Protein AF-A0A0X3Q1W7-F1 (afdb_monomer_lite)

Sequence (259 aa):
MLTTLLLFCCIRVTYTQTPKRWGSSVITETSGPSPLMRYLTPDDPYVKLDKQFVQIENETCFLSGQEIGKPCKITNTLNGFLTEIKLFSVNNYKRMIVSGLIWHTTFFAPNCKFSKALPGDIIPEASLPLFRFMRGYTEVNITFATSFVQEDVMIELWDTDNIICEWEGADLYNGDKDFCQLELRNGKTELWFNGIFHKRDRNNNTYQWASGSGNYLSVSVDWTRTGLAPEDVVCFPHLDFECRKSKTDNFWINAYVMV

Secondary structure (DSSP, 8-state):
----------------------S-EEE--SSSPPP-EEEEESS--EEEETTEEEEEETTEEEETTEEEEEEEEEEEETTEEEEEEEES--TT--EEEEESSSEEEEEE-GGG-PPPPPTT-B-GGGG-SSEEE-TT-SEEEEEEEEE--SS--EEEEEETTEEEEEEETTEEEEE-TTTS-EEEEGGGTEEEEEEEEE--S-SEEEEEEEESTT-EEEEEEESS-----TTHHHH-TT--------SS-----------

InterPro domains:
  IPR043785 Domain of unknown function DUF5727 [PF18997] (54-236)

Radius of gyration: 20.41 Å; chains: 1; bounding box: 50×72×45 Å

pLDDT: mean 84.35, std 21.06, range [25.27, 98.44]

Structure (mmCIF, N/CA/C/O backbone):
data_AF-A0A0X3Q1W7-F1
#
_entry.id   AF-A0A0X3Q1W7-F1
#
loop_
_atom_site.group_PDB
_atom_site.id
_atom_site.type_symbol
_atom_site.label_atom_id
_atom_site.label_alt_id
_atom_site.label_comp_id
_atom_site.label_asym_id
_atom_site.label_entity_id
_atom_site.label_seq_id
_atom_site.pdbx_PDB_ins_code
_atom_site.Cartn_x
_atom_site.Cartn_y
_atom_site.Cartn_z
_atom_site.occupancy
_atom_site.B_iso_or_equiv
_atom_site.auth_seq_id
_atom_site.auth_comp_id
_atom_site.auth_asym_id
_atom_site.auth_atom_id
_atom_site.pdbx_PDB_model_num
ATOM 1 N N . MET A 1 1 ? 27.305 -55.693 21.922 1.00 35.19 1 MET A N 1
ATOM 2 C CA . MET A 1 1 ? 27.709 -54.885 20.753 1.00 35.19 1 MET A CA 1
ATOM 3 C C . MET A 1 1 ? 26.584 -53.898 20.490 1.00 35.19 1 MET A C 1
ATOM 5 O O . MET A 1 1 ? 25.500 -54.326 20.124 1.00 35.19 1 MET A O 1
ATOM 9 N N . LEU A 1 2 ? 26.795 -52.627 20.838 1.00 33.12 2 LEU A N 1
ATOM 10 C CA . LEU A 1 2 ? 25.790 -51.564 20.776 1.00 33.12 2 LEU A CA 1
ATOM 11 C C . LEU A 1 2 ? 26.102 -50.715 19.538 1.00 33.12 2 LEU A C 1
ATOM 13 O O . LEU A 1 2 ? 27.115 -50.021 19.512 1.00 33.12 2 LEU A O 1
ATOM 17 N N . THR A 1 3 ? 25.295 -50.838 18.488 1.00 35.50 3 THR A N 1
ATOM 18 C CA . THR A 1 3 ? 25.503 -50.100 17.237 1.00 35.50 3 THR A CA 1
ATOM 19 C C . THR A 1 3 ? 24.755 -48.774 17.324 1.00 35.50 3 THR A C 1
ATOM 21 O O . THR A 1 3 ? 23.542 -48.715 17.137 1.00 35.50 3 THR A O 1
ATOM 24 N N . THR A 1 4 ? 25.470 -47.704 17.657 1.00 41.22 4 THR A N 1
ATOM 25 C CA . THR A 1 4 ? 24.941 -46.337 17.689 1.00 41.22 4 THR A CA 1
ATOM 26 C C . THR A 1 4 ? 24.789 -45.827 16.254 1.00 41.22 4 THR A C 1
ATOM 28 O O . THR A 1 4 ? 25.783 -45.567 15.578 1.00 41.22 4 THR A O 1
ATOM 31 N N . LEU A 1 5 ? 23.554 -45.697 15.763 1.00 41.66 5 LEU A N 1
ATOM 32 C CA . LEU A 1 5 ? 23.274 -45.075 14.466 1.00 41.66 5 LEU A CA 1
ATOM 33 C C . LEU A 1 5 ? 23.245 -43.546 14.642 1.00 41.66 5 LEU A C 1
ATOM 35 O O . LEU A 1 5 ? 22.236 -42.969 15.044 1.00 41.66 5 LEU A O 1
ATOM 39 N N . LEU A 1 6 ? 24.370 -42.885 14.371 1.00 41.97 6 LEU A N 1
ATOM 40 C CA . LEU A 1 6 ? 24.458 -41.425 14.264 1.00 41.97 6 LEU A CA 1
ATOM 41 C C . LEU A 1 6 ? 23.877 -40.992 12.911 1.00 41.97 6 LEU A C 1
ATOM 43 O O . LEU A 1 6 ? 24.544 -41.058 11.879 1.00 41.97 6 LEU A O 1
ATOM 47 N N . LEU A 1 7 ? 22.611 -40.569 12.910 1.00 42.22 7 LEU A N 1
ATOM 48 C CA . LEU A 1 7 ? 21.953 -39.998 11.738 1.00 42.22 7 LEU A CA 1
ATOM 49 C C . LEU A 1 7 ? 22.389 -38.528 11.585 1.00 42.22 7 LEU A C 1
ATOM 51 O O . LEU A 1 7 ? 21.795 -37.624 12.170 1.00 42.22 7 LEU A O 1
ATOM 55 N N . PHE A 1 8 ? 23.454 -38.284 10.819 1.00 41.72 8 PHE A N 1
ATOM 56 C CA . PHE A 1 8 ? 23.843 -36.934 10.408 1.00 41.72 8 PHE A CA 1
ATOM 57 C C . PHE A 1 8 ? 22.776 -36.359 9.467 1.00 41.72 8 PHE A C 1
ATOM 59 O O . PHE A 1 8 ? 22.624 -36.791 8.324 1.00 41.72 8 PHE A O 1
ATOM 66 N N . CYS A 1 9 ? 22.025 -35.373 9.954 1.00 34.59 9 CYS A N 1
ATOM 67 C CA . CYS A 1 9 ? 21.070 -34.612 9.159 1.00 34.59 9 CYS A CA 1
ATOM 68 C C . CYS A 1 9 ? 21.839 -33.619 8.270 1.00 34.59 9 CYS A C 1
ATOM 70 O O . CYS A 1 9 ? 21.993 -32.447 8.603 1.00 34.59 9 CYS A O 1
ATOM 72 N N . CYS A 1 10 ? 22.368 -34.092 7.141 1.00 40.28 10 CYS A N 1
ATOM 73 C CA . CYS A 1 10 ? 22.907 -33.227 6.092 1.00 40.28 10 CYS A CA 1
ATOM 74 C C . CYS A 1 10 ? 21.748 -32.557 5.343 1.00 40.28 10 CYS A C 1
ATOM 76 O O . CYS A 1 10 ? 21.400 -32.954 4.230 1.00 40.28 10 CYS A O 1
ATOM 78 N N . ILE A 1 11 ? 21.128 -31.543 5.948 1.00 46.41 11 ILE A N 1
ATOM 79 C CA . ILE A 1 11 ? 20.212 -30.667 5.220 1.00 46.41 11 ILE A CA 1
ATOM 80 C C . ILE A 1 11 ? 21.085 -29.766 4.354 1.00 46.41 11 ILE A C 1
ATOM 82 O O . ILE A 1 11 ? 21.698 -28.810 4.827 1.00 46.41 11 ILE A O 1
ATOM 86 N N . ARG A 1 12 ? 21.150 -30.079 3.057 1.00 32.12 12 ARG A N 1
ATOM 87 C CA . ARG A 1 12 ? 21.487 -29.064 2.062 1.00 32.12 12 ARG A CA 1
ATOM 88 C C . ARG A 1 12 ? 2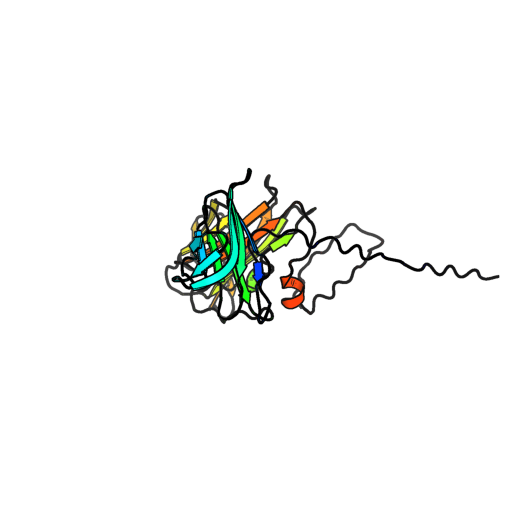0.434 -27.975 2.216 1.00 32.12 12 ARG A C 1
ATOM 90 O O . ARG A 1 12 ? 19.284 -28.189 1.841 1.00 32.12 12 ARG A O 1
ATOM 97 N N . VAL A 1 13 ? 20.817 -26.829 2.774 1.00 36.41 13 VAL A N 1
ATOM 98 C CA . VAL A 1 13 ? 20.072 -25.585 2.583 1.00 36.41 13 VAL A CA 1
ATOM 99 C C . VAL A 1 13 ? 20.137 -25.321 1.086 1.00 36.41 13 VAL A C 1
ATOM 101 O O . VAL A 1 13 ? 21.076 -24.715 0.574 1.00 36.41 13 VAL A O 1
ATOM 104 N N . THR A 1 14 ? 19.181 -25.865 0.338 1.00 36.06 14 THR A N 1
ATOM 105 C CA . THR A 1 14 ? 18.873 -25.315 -0.968 1.00 36.06 14 THR A CA 1
ATOM 106 C C . THR A 1 14 ? 18.384 -23.918 -0.658 1.00 36.06 14 THR A C 1
ATOM 108 O O . THR A 1 14 ? 17.288 -23.760 -0.125 1.00 36.06 14 THR A O 1
ATOM 111 N N . TYR A 1 15 ? 19.236 -22.928 -0.915 1.00 37.62 15 TYR A N 1
ATOM 112 C CA . TYR A 1 15 ? 18.861 -21.526 -0.998 1.00 37.62 15 TYR A CA 1
ATOM 113 C C . TYR A 1 15 ? 17.830 -21.442 -2.134 1.00 37.62 15 TYR A C 1
ATOM 115 O O . TYR A 1 15 ? 18.153 -21.190 -3.294 1.00 37.62 15 TYR A O 1
ATOM 123 N N . THR A 1 16 ? 16.588 -21.823 -1.840 1.00 41.09 16 THR A N 1
ATOM 124 C CA . THR A 1 16 ? 15.451 -21.634 -2.726 1.00 41.09 16 THR A CA 1
ATOM 125 C C . THR A 1 16 ? 15.404 -20.141 -2.958 1.00 41.09 16 THR A C 1
ATOM 127 O O . THR A 1 16 ? 15.278 -19.388 -1.994 1.00 41.09 16 THR A O 1
ATOM 130 N N . GLN A 1 17 ? 15.614 -19.726 -4.209 1.00 43.72 17 GLN A N 1
ATOM 131 C CA . GLN A 1 17 ? 15.569 -18.325 -4.614 1.00 43.72 17 GLN A CA 1
ATOM 132 C C . GLN A 1 17 ? 14.401 -17.644 -3.904 1.00 43.72 17 GLN A C 1
ATOM 134 O O . GLN A 1 17 ? 13.277 -18.150 -3.978 1.00 43.72 17 GLN A O 1
ATOM 139 N N . THR A 1 18 ? 14.672 -16.539 -3.204 1.00 52.62 18 THR A N 1
ATOM 140 C CA . THR A 1 18 ? 13.638 -15.756 -2.527 1.00 52.62 18 THR A CA 1
ATOM 141 C C . THR A 1 18 ? 12.503 -15.530 -3.526 1.00 52.62 18 THR A C 1
ATOM 143 O O . THR A 1 18 ? 12.769 -14.991 -4.609 1.00 52.62 18 THR A O 1
ATOM 146 N N . PRO A 1 19 ? 11.272 -16.003 -3.248 1.00 58.06 19 PRO A N 1
ATOM 147 C CA . PRO A 1 19 ? 10.205 -15.959 -4.232 1.00 58.06 19 PRO A CA 1
ATOM 148 C C . PRO A 1 19 ? 10.031 -14.529 -4.746 1.00 58.06 19 PRO A C 1
ATOM 150 O O . PRO A 1 19 ? 9.992 -13.585 -3.957 1.00 58.06 19 PRO A O 1
ATOM 153 N N . LYS A 1 20 ? 9.948 -14.354 -6.073 1.00 71.50 20 LYS A N 1
ATOM 154 C CA . LYS A 1 20 ? 9.754 -13.027 -6.679 1.00 71.50 20 LYS A CA 1
ATOM 155 C C . LYS A 1 20 ? 8.480 -12.390 -6.112 1.00 71.50 20 LYS A C 1
ATOM 157 O O . LYS A 1 20 ? 7.387 -12.882 -6.397 1.00 71.50 20 LYS A O 1
ATOM 162 N N . ARG A 1 21 ? 8.632 -11.336 -5.311 1.00 75.31 21 ARG A N 1
ATOM 163 C CA . ARG A 1 21 ? 7.522 -10.576 -4.723 1.00 75.31 21 ARG A CA 1
ATOM 164 C C . ARG A 1 21 ? 6.920 -9.626 -5.748 1.00 75.31 21 ARG A C 1
ATOM 166 O O . ARG A 1 21 ? 7.657 -9.098 -6.580 1.00 75.31 21 ARG A O 1
ATOM 173 N N . TRP A 1 22 ? 5.616 -9.403 -5.640 1.00 85.56 22 TRP A N 1
ATOM 174 C CA . TRP A 1 22 ? 4.889 -8.404 -6.419 1.00 85.56 22 TRP A CA 1
ATOM 175 C C . TRP A 1 22 ? 3.988 -7.610 -5.481 1.00 85.56 22 TRP A C 1
ATOM 177 O O . TRP A 1 22 ? 3.295 -8.210 -4.672 1.00 85.56 22 TRP A O 1
ATOM 187 N N . GLY A 1 23 ? 3.959 -6.294 -5.604 1.00 93.31 23 GLY A N 1
ATOM 188 C CA . GLY A 1 23 ? 3.032 -5.458 -4.856 1.00 93.31 23 GLY A CA 1
ATOM 189 C C . GLY A 1 23 ? 3.627 -4.866 -3.582 1.00 93.31 23 GLY A C 1
ATOM 190 O O . GLY A 1 23 ? 4.809 -4.516 -3.529 1.00 93.31 23 GLY A O 1
ATOM 191 N N . SER A 1 24 ? 2.775 -4.700 -2.578 1.00 96.88 24 SER A N 1
ATOM 192 C CA . SER A 1 24 ? 3.084 -3.940 -1.366 1.00 96.88 24 SER A CA 1
ATOM 193 C C . SER A 1 24 ? 4.200 -4.550 -0.529 1.00 96.88 24 SER A C 1
ATOM 195 O O . SER A 1 24 ? 4.426 -5.755 -0.547 1.00 96.88 24 SER A O 1
ATOM 197 N N . SER A 1 25 ? 4.955 -3.708 0.172 1.00 95.81 25 SER A N 1
ATOM 198 C CA . SER A 1 25 ? 6.133 -4.152 0.928 1.00 95.81 25 SER A CA 1
ATOM 199 C C . SER A 1 25 ? 6.612 -3.114 1.934 1.00 95.81 25 SER A C 1
ATOM 201 O O . SER A 1 25 ? 6.265 -1.935 1.857 1.00 95.81 25 SER A O 1
ATOM 203 N N . VAL A 1 26 ? 7.476 -3.545 2.848 1.00 96.75 26 VAL A N 1
ATOM 204 C CA . VAL A 1 26 ? 8.275 -2.645 3.682 1.00 96.75 26 VAL A CA 1
ATOM 205 C C . VAL A 1 26 ? 9.749 -2.784 3.313 1.00 96.75 26 VAL A C 1
ATOM 207 O O . VAL A 1 26 ? 10.263 -3.891 3.148 1.00 96.75 26 VAL A O 1
ATOM 210 N N . ILE A 1 27 ? 10.418 -1.646 3.156 1.00 96.25 27 ILE A N 1
ATOM 211 C CA . ILE A 1 27 ? 11.863 -1.527 2.958 1.00 96.25 27 ILE A CA 1
ATOM 212 C C . ILE A 1 27 ? 12.460 -1.123 4.299 1.00 96.25 27 ILE A C 1
ATOM 214 O O . ILE A 1 27 ? 12.165 -0.043 4.817 1.00 96.25 27 ILE A O 1
ATOM 218 N N . THR A 1 28 ? 13.248 -2.020 4.884 1.00 95.31 28 THR A N 1
ATOM 219 C CA . THR A 1 28 ? 13.761 -1.889 6.256 1.00 95.31 28 THR A CA 1
ATOM 220 C C . THR A 1 28 ? 15.219 -1.452 6.313 1.00 95.31 28 THR A C 1
ATOM 222 O O . THR A 1 28 ? 15.749 -1.191 7.396 1.00 95.31 28 THR A O 1
ATOM 225 N N . GLU A 1 29 ? 15.876 -1.393 5.159 1.00 94.69 29 GLU A N 1
ATOM 226 C CA . GLU A 1 29 ? 17.239 -0.920 4.992 1.00 94.69 29 GLU A CA 1
ATOM 227 C C . GLU A 1 29 ? 17.386 0.506 5.540 1.00 94.69 29 GLU A C 1
ATOM 229 O O . GLU A 1 29 ? 16.559 1.386 5.309 1.00 94.69 29 GLU A O 1
ATOM 234 N N . THR A 1 30 ? 18.461 0.738 6.291 1.00 93.00 30 THR A N 1
ATOM 235 C CA . THR A 1 30 ? 18.742 2.036 6.920 1.00 93.00 30 THR A CA 1
ATOM 236 C C . THR A 1 30 ? 19.482 2.998 6.002 1.00 93.00 30 THR A C 1
ATOM 238 O O . THR A 1 30 ? 19.539 4.191 6.289 1.00 93.00 30 THR A O 1
ATOM 241 N N . SER A 1 31 ? 20.102 2.478 4.941 1.00 94.75 31 SER A N 1
ATOM 242 C CA . SER A 1 31 ? 20.851 3.247 3.955 1.00 94.75 31 SER A CA 1
ATOM 243 C C . SER A 1 31 ? 21.126 2.430 2.696 1.00 94.75 31 SER A C 1
ATOM 245 O O . SER A 1 31 ? 20.953 1.211 2.678 1.00 94.75 31 SER A O 1
ATOM 247 N N . GLY A 1 32 ? 21.598 3.114 1.653 1.00 95.75 32 GLY A N 1
ATOM 248 C CA . GLY A 1 32 ? 21.973 2.485 0.393 1.00 95.75 32 GLY A CA 1
ATOM 249 C C . GLY A 1 32 ? 20.781 2.238 -0.535 1.00 95.75 32 GLY A C 1
ATOM 250 O O . GLY A 1 32 ? 19.684 2.743 -0.286 1.00 95.75 32 GLY A O 1
ATOM 251 N N . PRO A 1 33 ? 21.003 1.516 -1.643 1.00 96.75 33 PRO A N 1
ATOM 252 C CA . PRO A 1 33 ? 19.987 1.315 -2.663 1.00 96.75 33 PRO A CA 1
ATOM 253 C C . PRO A 1 33 ? 18.848 0.440 -2.158 1.00 96.75 33 PRO A C 1
ATOM 255 O O . PRO A 1 33 ? 19.054 -0.473 -1.359 1.00 96.75 33 PRO A O 1
ATOM 258 N N . SER A 1 34 ? 17.653 0.666 -2.698 1.00 96.00 34 SER A N 1
ATOM 259 C CA . SER A 1 34 ? 16.535 -0.231 -2.432 1.00 96.00 34 SER A CA 1
ATOM 260 C C . SER A 1 34 ? 16.802 -1.611 -3.053 1.00 96.00 34 SER A C 1
ATOM 262 O O . SER A 1 34 ? 17.541 -1.731 -4.046 1.00 96.00 34 SER A O 1
ATOM 264 N N . PRO A 1 35 ? 16.143 -2.675 -2.563 1.00 94.56 35 PRO A N 1
ATOM 265 C CA . PRO A 1 35 ? 15.969 -3.868 -3.376 1.00 94.56 35 PRO A CA 1
ATOM 266 C C . PRO A 1 35 ? 15.198 -3.521 -4.659 1.00 94.56 35 PRO A C 1
ATOM 268 O O . PRO A 1 35 ? 14.558 -2.471 -4.770 1.00 94.56 35 PRO A O 1
ATOM 271 N N . LEU A 1 36 ? 15.252 -4.418 -5.645 1.00 95.69 36 LEU A N 1
ATOM 272 C CA . LEU A 1 36 ? 14.419 -4.292 -6.837 1.00 95.69 36 LEU A CA 1
ATOM 273 C C . LEU A 1 36 ? 12.964 -4.591 -6.464 1.00 95.69 36 LEU A C 1
ATOM 275 O O . LEU A 1 36 ? 12.597 -5.748 -6.234 1.00 95.69 36 LEU A O 1
ATOM 279 N N . MET A 1 37 ? 12.164 -3.536 -6.397 1.00 96.12 37 MET A N 1
ATOM 280 C CA . MET A 1 37 ? 10.740 -3.586 -6.106 1.00 96.12 37 MET A CA 1
ATOM 281 C C . MET A 1 37 ? 9.973 -3.878 -7.391 1.00 96.12 37 MET A C 1
ATOM 283 O O . MET A 1 37 ? 10.363 -3.422 -8.468 1.00 96.12 37 MET A O 1
ATOM 287 N N . ARG A 1 38 ? 8.904 -4.667 -7.287 1.00 95.69 38 ARG A N 1
ATOM 288 C CA . ARG A 1 38 ? 8.093 -5.073 -8.435 1.00 95.69 38 ARG A CA 1
ATOM 289 C C . ARG A 1 38 ? 6.623 -4.976 -8.099 1.00 95.69 38 ARG A C 1
ATOM 291 O O . ARG A 1 38 ? 6.216 -5.437 -7.038 1.00 95.69 38 ARG A O 1
ATOM 298 N N . TYR A 1 39 ? 5.836 -4.459 -9.025 1.00 95.25 39 TYR A N 1
ATOM 299 C CA . TYR A 1 39 ? 4.404 -4.243 -8.869 1.00 95.25 39 TYR A CA 1
ATOM 300 C C . TYR A 1 39 ? 3.698 -4.721 -10.126 1.00 95.25 39 TYR A C 1
ATOM 302 O O . TYR A 1 39 ? 4.198 -4.498 -11.226 1.00 95.25 39 TYR A O 1
ATOM 310 N N . LEU A 1 40 ? 2.559 -5.382 -9.956 1.00 92.69 40 LEU A N 1
ATOM 311 C CA . LEU A 1 40 ? 1.700 -5.783 -11.063 1.00 92.69 40 LEU A CA 1
ATOM 312 C C . LEU A 1 40 ? 0.372 -5.047 -10.916 1.00 92.69 40 LEU A C 1
ATOM 314 O O . LEU A 1 40 ? -0.299 -5.215 -9.897 1.00 92.69 40 LEU A O 1
ATOM 318 N N . THR A 1 41 ? 0.012 -4.232 -11.899 1.00 93.12 41 THR A N 1
ATOM 319 C CA . THR A 1 41 ? -1.268 -3.512 -11.944 1.00 93.12 41 THR A CA 1
ATOM 320 C C . THR A 1 41 ? -2.060 -3.933 -13.182 1.00 93.12 41 THR A C 1
ATOM 322 O O . THR A 1 41 ? -1.445 -4.196 -14.211 1.00 93.12 41 THR A O 1
ATOM 325 N N . PRO A 1 42 ? -3.402 -4.012 -13.129 1.00 91.94 42 PRO A N 1
ATOM 326 C CA . PRO A 1 42 ? -4.207 -4.339 -14.309 1.00 91.94 42 PRO A CA 1
ATOM 327 C C . PRO A 1 42 ? -4.067 -3.295 -15.425 1.00 91.94 42 PRO A C 1
ATOM 329 O O . PRO A 1 42 ? -3.923 -3.658 -16.589 1.00 91.94 42 PRO A O 1
ATOM 332 N N . ASP A 1 43 ? -4.011 -2.020 -15.036 1.00 91.88 43 ASP A N 1
ATOM 333 C CA . ASP A 1 43 ? -3.934 -0.868 -15.935 1.00 91.88 43 ASP A CA 1
ATOM 334 C C . ASP A 1 43 ? -2.585 -0.149 -15.838 1.00 91.88 43 ASP A C 1
ATOM 336 O O . ASP A 1 43 ? -1.808 -0.391 -14.903 1.00 91.88 43 ASP A O 1
ATOM 340 N N . ASP A 1 44 ? -2.333 0.735 -16.810 1.00 93.62 44 ASP A N 1
ATOM 341 C CA . ASP A 1 44 ? -1.114 1.541 -16.900 1.00 93.62 44 ASP A CA 1
ATOM 342 C C . ASP A 1 44 ? -0.950 2.394 -15.630 1.00 93.62 44 ASP A C 1
ATOM 344 O O . ASP A 1 44 ? -1.808 3.239 -15.339 1.00 93.62 44 ASP A O 1
ATOM 348 N N . PRO A 1 45 ? 0.090 2.145 -14.815 1.00 95.81 45 PRO A N 1
ATOM 349 C CA . PRO A 1 45 ? 0.198 2.760 -13.510 1.00 95.81 45 PRO A CA 1
ATOM 350 C C . PRO A 1 45 ? 0.977 4.072 -13.564 1.00 95.81 45 PRO A C 1
ATOM 352 O O . PRO A 1 45 ? 1.952 4.228 -14.297 1.00 95.81 45 PRO A O 1
ATOM 355 N N . TYR A 1 46 ? 0.647 4.980 -12.654 1.00 95.88 46 TYR A N 1
ATOM 356 C CA . TYR A 1 46 ? 1.540 6.063 -12.264 1.00 95.88 46 TYR A CA 1
ATOM 357 C C . TYR A 1 46 ? 2.251 5.731 -10.950 1.00 95.88 46 TYR A C 1
ATOM 359 O O . TYR A 1 46 ? 1.772 4.957 -10.117 1.00 95.88 46 TYR A O 1
ATOM 367 N N . VAL A 1 47 ? 3.406 6.359 -10.738 1.00 97.44 47 VAL A N 1
ATOM 368 C CA . VAL A 1 47 ? 4.231 6.162 -9.544 1.00 97.44 47 VAL A CA 1
ATOM 369 C C . VAL A 1 47 ? 4.333 7.477 -8.785 1.00 97.44 47 VAL A C 1
ATOM 371 O O . VAL A 1 47 ? 4.634 8.518 -9.370 1.00 97.44 47 VAL A O 1
ATOM 374 N N . LYS A 1 48 ? 4.100 7.437 -7.473 1.00 96.69 48 LYS A N 1
ATOM 375 C CA . LYS A 1 48 ? 4.358 8.553 -6.559 1.00 96.69 48 LYS A CA 1
ATOM 376 C C . LYS A 1 48 ? 5.343 8.142 -5.477 1.00 96.69 48 LYS A C 1
ATOM 378 O O . LYS A 1 48 ? 5.154 7.108 -4.847 1.00 96.69 48 LYS A O 1
ATOM 383 N N . LEU A 1 49 ? 6.327 8.988 -5.208 1.00 96.38 49 LEU A N 1
ATOM 384 C CA . LEU A 1 49 ? 7.247 8.882 -4.081 1.00 96.38 49 LEU A CA 1
ATOM 385 C C . LEU A 1 49 ? 7.047 10.116 -3.199 1.00 96.38 49 LEU A C 1
ATOM 387 O O . LEU A 1 49 ? 7.173 11.241 -3.674 1.00 96.38 49 LEU A O 1
ATOM 391 N N . ASP A 1 50 ? 6.622 9.912 -1.953 1.00 93.62 50 ASP A N 1
ATOM 392 C CA . ASP A 1 50 ? 6.265 10.979 -1.006 1.00 93.62 50 ASP A CA 1
ATOM 393 C C . ASP A 1 50 ? 5.339 12.052 -1.604 1.00 93.62 50 ASP A C 1
ATOM 395 O O . ASP A 1 50 ? 5.552 13.256 -1.469 1.00 93.62 50 ASP A O 1
ATOM 399 N N . LYS A 1 51 ? 4.272 11.585 -2.267 1.00 91.50 51 LYS A N 1
ATOM 400 C CA . LYS A 1 51 ? 3.232 12.391 -2.943 1.00 91.50 51 LYS A CA 1
ATOM 401 C C . LYS A 1 51 ? 3.682 13.098 -4.233 1.00 91.50 51 LYS A C 1
ATOM 403 O O . LYS A 1 51 ? 2.828 13.660 -4.916 1.00 91.50 51 LYS A O 1
ATOM 408 N N . GLN A 1 52 ? 4.954 13.019 -4.616 1.00 95.38 52 GLN A N 1
ATOM 409 C CA . GLN A 1 52 ? 5.470 13.558 -5.878 1.00 95.38 52 GLN A CA 1
ATOM 410 C C . GLN A 1 52 ? 5.489 12.485 -6.968 1.00 95.38 52 GLN A C 1
ATOM 412 O O . GLN A 1 52 ? 5.827 11.336 -6.696 1.00 95.38 52 GLN A O 1
ATOM 417 N N . PHE A 1 53 ? 5.136 12.846 -8.202 1.00 96.62 53 PHE A N 1
ATOM 418 C CA . PHE A 1 53 ? 5.180 11.912 -9.327 1.00 96.62 53 PHE A CA 1
ATOM 419 C C . PHE A 1 53 ? 6.623 11.550 -9.689 1.00 96.62 53 PHE A C 1
ATOM 421 O O . PHE A 1 53 ? 7.475 12.428 -9.823 1.00 96.62 53 PHE A O 1
ATOM 428 N N . VAL A 1 54 ? 6.871 10.255 -9.870 1.00 97.81 54 VAL A N 1
ATOM 429 C CA . VAL A 1 54 ? 8.129 9.734 -10.405 1.00 97.81 54 VAL A CA 1
ATOM 430 C C . VAL A 1 54 ? 7.965 9.574 -11.910 1.00 97.81 54 VAL A C 1
ATOM 432 O O . VAL A 1 54 ? 7.095 8.834 -12.368 1.00 97.81 54 VAL A O 1
ATOM 435 N N . GLN A 1 55 ? 8.803 10.261 -12.676 1.00 97.94 55 GLN A N 1
ATOM 436 C CA . GLN A 1 55 ? 8.898 10.074 -14.121 1.00 97.94 55 GLN A CA 1
ATOM 437 C C . GLN A 1 55 ? 9.798 8.873 -14.408 1.00 97.94 55 GLN A C 1
ATOM 439 O O . GLN A 1 55 ? 10.845 8.721 -13.779 1.00 97.94 55 GLN A O 1
ATOM 444 N N . ILE A 1 56 ? 9.391 8.013 -15.339 1.00 97.69 56 ILE A N 1
ATOM 445 C CA . ILE A 1 56 ? 10.174 6.848 -15.755 1.00 97.69 56 ILE A CA 1
ATOM 446 C C . ILE A 1 56 ? 10.500 6.996 -17.237 1.00 97.69 56 ILE A C 1
ATOM 448 O O . ILE A 1 56 ? 9.624 6.875 -18.088 1.00 97.69 56 ILE A O 1
ATOM 452 N N . GLU A 1 57 ? 11.771 7.243 -17.538 1.00 96.38 57 GLU A N 1
ATOM 453 C CA . GLU A 1 57 ? 12.262 7.479 -18.896 1.00 96.38 57 GLU A CA 1
ATOM 454 C C . GLU A 1 57 ? 13.573 6.720 -19.099 1.00 96.38 57 GLU A C 1
ATOM 456 O O . GLU A 1 57 ? 14.458 6.771 -18.247 1.00 96.38 57 GLU A O 1
ATOM 461 N N . ASN A 1 58 ? 13.719 6.001 -20.218 1.00 95.12 58 ASN A N 1
ATOM 462 C CA . ASN A 1 58 ? 14.951 5.274 -20.567 1.00 95.12 58 ASN A CA 1
ATOM 463 C C . ASN A 1 58 ? 15.529 4.447 -19.397 1.00 95.12 58 ASN A C 1
ATOM 465 O O . ASN A 1 58 ? 16.684 4.604 -18.997 1.00 95.12 58 ASN A O 1
ATOM 469 N N . GLU A 1 59 ? 14.686 3.597 -18.811 1.00 97.50 59 GLU A N 1
ATOM 470 C CA . GLU A 1 59 ? 15.006 2.729 -17.668 1.00 97.50 59 GLU A CA 1
ATOM 471 C C . GLU A 1 59 ? 15.431 3.460 -16.374 1.00 97.50 59 GLU A C 1
ATOM 473 O O . GLU A 1 59 ? 16.045 2.866 -15.482 1.00 97.50 59 GLU A O 1
ATOM 478 N N . THR A 1 60 ? 15.100 4.748 -16.258 1.00 98.44 60 THR A N 1
ATOM 479 C CA . THR A 1 60 ? 15.552 5.640 -15.186 1.00 98.44 60 THR A CA 1
ATOM 480 C C . THR A 1 60 ? 14.385 6.323 -14.482 1.00 98.44 60 THR A C 1
ATOM 482 O O . THR A 1 60 ? 13.474 6.816 -15.139 1.00 98.44 60 THR A O 1
ATOM 485 N N . CYS A 1 61 ? 14.415 6.357 -13.146 1.00 98.25 61 CYS A N 1
ATOM 486 C CA . CYS A 1 61 ? 13.461 7.109 -12.332 1.00 98.25 61 CYS A CA 1
ATOM 487 C C . CYS A 1 61 ? 13.959 8.536 -12.093 1.00 98.25 61 CYS A C 1
ATOM 489 O O . CYS A 1 61 ? 15.077 8.724 -11.600 1.00 98.25 61 CYS A O 1
ATOM 491 N N . PHE A 1 62 ? 13.087 9.515 -12.314 1.00 98.19 62 PHE A N 1
ATOM 492 C CA . PHE A 1 62 ? 13.319 10.917 -11.998 1.00 98.19 62 PHE A CA 1
ATOM 493 C C . PHE A 1 62 ? 12.267 11.449 -11.027 1.00 98.19 62 PHE A C 1
ATOM 495 O O . PHE A 1 62 ? 11.073 11.192 -11.182 1.00 98.19 62 PHE A O 1
ATOM 502 N N . LEU A 1 63 ? 12.708 12.227 -10.043 1.00 96.75 63 LEU A N 1
ATOM 503 C CA . LEU A 1 63 ? 11.849 12.969 -9.124 1.00 96.75 63 LEU A CA 1
ATOM 504 C C . LEU A 1 63 ? 12.185 14.449 -9.261 1.00 96.75 63 LEU A C 1
ATOM 506 O O . LEU A 1 63 ? 13.306 14.855 -8.961 1.00 96.75 63 LEU A O 1
ATOM 510 N N . SER A 1 64 ? 11.239 15.250 -9.753 1.00 94.31 64 SER A N 1
ATOM 511 C CA . SER A 1 64 ? 11.469 16.679 -10.019 1.00 94.31 64 SER A CA 1
ATOM 512 C C . SER A 1 64 ? 12.723 16.940 -10.881 1.00 94.31 64 SER A C 1
ATOM 514 O O . SER A 1 64 ? 13.496 17.857 -10.619 1.00 94.31 64 SER A O 1
ATOM 516 N N . GLY A 1 65 ? 12.953 16.093 -11.895 1.00 95.06 65 GLY A N 1
ATOM 517 C CA . GLY A 1 65 ? 14.099 16.167 -12.813 1.00 95.06 65 GLY A CA 1
ATOM 518 C C . GLY A 1 65 ? 15.416 15.582 -12.284 1.00 95.06 65 GLY A C 1
ATOM 519 O O . GLY A 1 65 ? 16.362 15.428 -13.054 1.00 95.06 65 GLY A O 1
ATOM 520 N N . GLN A 1 66 ? 15.499 15.213 -11.003 1.00 96.56 66 GLN A N 1
ATOM 521 C CA . GLN A 1 66 ? 16.675 14.552 -10.439 1.00 96.56 66 GLN A CA 1
ATOM 522 C C . GLN A 1 66 ? 16.592 13.039 -10.638 1.00 96.56 66 GLN A C 1
ATOM 524 O O . GLN A 1 66 ? 15.582 12.426 -10.302 1.00 96.56 66 GLN A O 1
ATOM 529 N N . GLU A 1 67 ? 17.672 12.425 -11.120 1.00 97.81 67 GLU A N 1
ATOM 530 C CA . GLU A 1 67 ? 17.790 10.968 -11.184 1.00 97.81 67 GLU A CA 1
ATOM 531 C C . GLU A 1 67 ? 17.841 10.364 -9.769 1.00 97.81 67 GLU A C 1
ATOM 533 O O . GLU A 1 67 ? 18.707 10.716 -8.965 1.00 97.81 67 GLU A O 1
ATOM 538 N N . ILE A 1 68 ? 16.923 9.441 -9.470 1.00 97.69 68 ILE A N 1
ATOM 539 C CA . ILE A 1 68 ? 16.793 8.820 -8.139 1.00 97.69 68 ILE A CA 1
ATOM 540 C C . ILE A 1 68 ? 16.946 7.294 -8.145 1.00 97.69 68 ILE A C 1
ATOM 542 O O . ILE A 1 68 ? 17.051 6.683 -7.077 1.00 97.69 68 ILE A O 1
ATOM 546 N N . GLY A 1 69 ? 16.969 6.648 -9.313 1.00 97.88 69 GLY A N 1
ATOM 547 C CA . GLY A 1 69 ? 17.054 5.192 -9.373 1.00 97.88 69 GLY A CA 1
ATOM 548 C C . GLY A 1 69 ? 17.173 4.591 -10.768 1.00 97.88 69 GLY A C 1
ATOM 549 O O . GLY A 1 69 ? 16.660 5.151 -11.738 1.00 97.88 69 GLY A O 1
ATOM 550 N N . LYS A 1 70 ? 17.821 3.419 -10.832 1.00 97.75 70 LYS A N 1
ATOM 551 C CA . LYS A 1 70 ? 17.871 2.486 -11.972 1.00 97.75 70 LYS A CA 1
ATOM 552 C C . LYS A 1 70 ? 18.053 1.034 -11.479 1.00 97.75 70 LYS A C 1
ATOM 554 O O . LYS A 1 70 ? 18.805 0.813 -10.522 1.00 97.75 70 LYS A O 1
ATOM 559 N N . PRO A 1 71 ? 17.469 0.023 -12.155 1.00 97.38 71 PRO A N 1
ATOM 560 C CA . PRO A 1 71 ? 16.532 0.157 -13.271 1.00 97.38 71 PRO A CA 1
ATOM 561 C C . PRO A 1 71 ? 15.140 0.606 -12.802 1.00 97.38 71 PRO A C 1
ATOM 563 O O . PRO A 1 71 ? 14.706 0.257 -11.702 1.00 97.38 71 PRO A O 1
ATOM 566 N N . CYS A 1 72 ? 14.448 1.349 -13.662 1.00 98.06 72 CYS A N 1
ATOM 567 C CA . CYS A 1 72 ? 13.056 1.752 -13.494 1.00 98.06 72 CYS A CA 1
ATOM 568 C C . CYS A 1 72 ? 12.281 1.546 -14.787 1.00 98.06 72 CYS A C 1
ATOM 570 O O . CYS A 1 72 ? 12.617 2.155 -15.795 1.00 98.06 72 CYS A O 1
ATOM 572 N N . LYS A 1 73 ? 11.253 0.703 -14.793 1.00 97.38 73 LYS A N 1
ATOM 573 C CA . LYS A 1 73 ? 10.563 0.342 -16.033 1.00 97.38 73 LYS A CA 1
ATOM 574 C C . LYS A 1 73 ? 9.116 -0.029 -15.784 1.00 97.38 73 LYS A C 1
ATOM 576 O O . LYS A 1 73 ? 8.825 -0.729 -14.822 1.00 97.38 73 LYS A O 1
ATOM 581 N N . ILE A 1 74 ? 8.249 0.375 -16.704 1.00 96.81 74 ILE A N 1
ATOM 582 C CA . ILE A 1 74 ? 6.881 -0.122 -16.822 1.00 96.81 74 ILE A CA 1
ATOM 583 C C . ILE A 1 74 ? 6.823 -0.940 -18.113 1.00 96.81 74 ILE A C 1
ATOM 585 O O . ILE A 1 74 ? 7.187 -0.450 -19.181 1.00 96.81 74 ILE A O 1
ATOM 589 N N . THR A 1 75 ? 6.443 -2.211 -18.010 1.00 96.06 75 THR A N 1
ATOM 590 C CA . THR A 1 75 ? 6.368 -3.139 -19.145 1.00 96.06 75 THR A CA 1
ATOM 591 C C . THR A 1 75 ? 4.971 -3.736 -19.225 1.00 96.06 75 THR A C 1
ATOM 593 O O . THR A 1 75 ? 4.479 -4.275 -18.238 1.00 96.06 75 THR A O 1
ATOM 596 N N . ASN A 1 76 ? 4.350 -3.689 -20.402 1.00 95.75 76 ASN A N 1
ATOM 597 C CA . ASN A 1 76 ? 3.093 -4.389 -20.649 1.00 95.75 76 ASN A CA 1
ATOM 598 C C . ASN A 1 76 ? 3.326 -5.914 -20.645 1.00 95.75 76 ASN A C 1
ATOM 600 O O . ASN A 1 76 ? 4.288 -6.417 -21.232 1.00 95.75 76 ASN A O 1
ATOM 604 N N . THR A 1 77 ? 2.455 -6.649 -19.967 1.00 92.00 77 THR A N 1
ATOM 605 C CA . THR A 1 77 ? 2.469 -8.104 -19.819 1.00 92.00 77 THR A CA 1
ATOM 606 C C . THR A 1 77 ? 1.072 -8.667 -20.089 1.00 92.00 77 THR A C 1
ATOM 608 O O . THR A 1 77 ? 0.084 -7.945 -20.111 1.00 92.00 77 THR A O 1
ATOM 611 N N . LEU A 1 78 ? 0.955 -9.992 -20.225 1.00 87.62 78 LEU A N 1
ATOM 612 C CA . LEU A 1 78 ? -0.349 -10.647 -20.409 1.00 87.62 78 LEU A CA 1
ATOM 613 C C . LEU A 1 78 ? -1.342 -10.392 -19.260 1.00 87.62 78 LEU A C 1
ATOM 615 O O . LEU A 1 78 ? -2.542 -10.519 -19.465 1.00 87.62 78 LEU A O 1
ATOM 619 N N . ASN A 1 79 ? -0.844 -10.050 -18.068 1.00 82.94 79 ASN A N 1
ATOM 620 C CA . ASN A 1 79 ? -1.642 -9.875 -16.853 1.00 82.94 79 ASN A CA 1
ATOM 621 C C . ASN A 1 79 ? -1.708 -8.401 -16.404 1.00 82.94 79 ASN A C 1
ATOM 623 O O . ASN A 1 79 ? -1.892 -8.142 -15.216 1.00 82.94 79 ASN A O 1
ATOM 627 N N . GLY A 1 80 ? -1.497 -7.455 -17.326 1.00 92.06 80 GLY A N 1
ATOM 628 C CA . GLY A 1 80 ? -1.438 -6.017 -17.048 1.00 92.06 80 GLY A CA 1
ATOM 629 C C . GLY A 1 80 ? -0.012 -5.471 -17.120 1.00 92.06 80 GLY A C 1
ATOM 630 O O . GLY A 1 80 ? 0.806 -5.938 -17.910 1.00 92.06 80 GLY A O 1
ATOM 631 N N . PHE A 1 81 ? 0.325 -4.503 -16.283 1.00 94.81 81 PHE A N 1
ATOM 632 C CA . PHE A 1 81 ? 1.580 -3.762 -16.327 1.00 94.81 81 PHE A CA 1
ATOM 633 C C . PHE A 1 81 ? 2.502 -4.164 -15.181 1.00 94.81 81 PHE A C 1
ATOM 635 O O . PHE A 1 81 ? 2.140 -4.113 -14.005 1.00 94.81 81 PHE A O 1
ATOM 642 N N . LEU A 1 82 ? 3.723 -4.558 -15.535 1.00 95.06 82 LEU A N 1
ATOM 643 C CA . LEU A 1 82 ? 4.803 -4.792 -14.593 1.00 95.06 82 LEU A CA 1
ATOM 644 C C . LEU A 1 82 ? 5.630 -3.516 -14.427 1.00 95.06 82 LEU A C 1
ATOM 646 O O . LEU A 1 82 ? 6.363 -3.127 -15.337 1.00 95.06 82 LEU A O 1
ATOM 650 N N . THR A 1 83 ? 5.574 -2.937 -13.233 1.00 97.06 83 THR A N 1
ATOM 651 C CA . THR A 1 83 ? 6.460 -1.857 -12.795 1.00 97.06 83 THR A CA 1
ATOM 652 C C . THR A 1 83 ? 7.616 -2.421 -11.973 1.00 97.06 83 THR A C 1
ATOM 654 O O . THR A 1 83 ? 7.399 -3.023 -10.922 1.00 97.06 83 THR A O 1
ATOM 657 N N . GLU A 1 84 ? 8.851 -2.214 -12.421 1.00 97.44 84 GLU A N 1
ATOM 658 C CA . GLU A 1 84 ? 10.083 -2.555 -11.703 1.00 97.44 84 GLU A CA 1
ATOM 659 C C . GLU A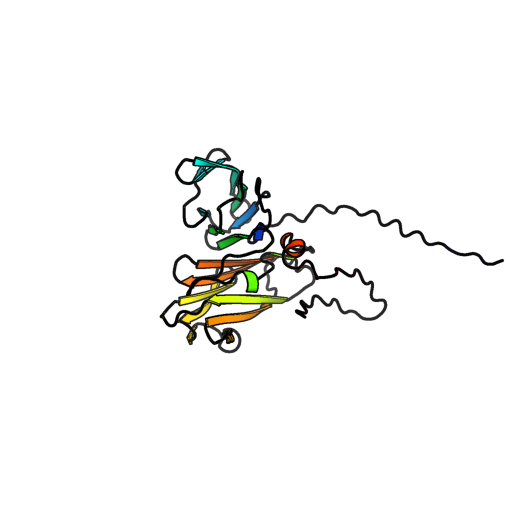 1 84 ? 10.823 -1.272 -11.325 1.00 97.44 84 GLU A C 1
ATOM 661 O O . GLU A 1 84 ? 11.057 -0.430 -12.187 1.00 97.44 84 GLU A O 1
ATOM 666 N N . ILE A 1 85 ? 11.183 -1.106 -10.050 1.00 97.94 85 ILE A N 1
ATOM 667 C CA . ILE A 1 85 ? 11.840 0.107 -9.540 1.00 97.94 85 ILE A CA 1
ATOM 668 C C . ILE A 1 85 ? 12.975 -0.275 -8.598 1.00 97.94 85 ILE A C 1
ATOM 670 O O . ILE A 1 85 ? 12.793 -1.057 -7.662 1.00 97.94 85 ILE A O 1
ATOM 674 N N . LYS A 1 86 ? 14.140 0.336 -8.805 1.00 97.56 86 LYS A N 1
ATOM 675 C CA . LYS A 1 86 ? 15.256 0.305 -7.863 1.00 97.56 86 LYS A CA 1
ATOM 676 C C . LYS A 1 86 ? 15.784 1.714 -7.629 1.00 97.56 86 LYS A C 1
ATOM 678 O O . LYS A 1 86 ? 16.314 2.339 -8.542 1.00 97.56 86 LYS A O 1
ATOM 683 N N . LEU A 1 87 ? 15.669 2.190 -6.396 1.00 98.12 87 LEU A N 1
ATOM 684 C CA . LEU A 1 87 ? 16.185 3.487 -5.972 1.00 98.12 87 LEU A CA 1
ATOM 685 C C . LEU A 1 87 ? 17.671 3.377 -5.623 1.00 98.12 87 LEU A C 1
ATOM 687 O O . LEU A 1 87 ? 18.121 2.357 -5.095 1.00 98.12 87 LEU A O 1
ATOM 691 N N . PHE A 1 88 ? 18.437 4.434 -5.882 1.00 97.44 88 PHE A N 1
ATOM 692 C CA . PHE A 1 88 ? 19.849 4.504 -5.485 1.00 97.44 88 PHE A CA 1
ATOM 693 C C . PHE A 1 88 ? 20.040 4.684 -3.986 1.00 97.44 88 PHE A C 1
ATOM 695 O O . PHE A 1 88 ? 21.073 4.295 -3.443 1.00 97.44 88 PHE A O 1
ATOM 702 N N . SER A 1 89 ? 19.042 5.264 -3.329 1.00 95.94 89 SER A N 1
ATOM 703 C CA . SER A 1 89 ? 19.015 5.454 -1.893 1.00 95.94 89 SER A CA 1
ATOM 704 C C . SER A 1 89 ? 17.597 5.263 -1.379 1.00 95.94 89 SER A C 1
ATOM 706 O O . SER A 1 89 ? 16.650 5.739 -1.996 1.00 95.94 89 SER A O 1
ATOM 708 N N . VAL A 1 90 ? 17.457 4.584 -0.248 1.00 94.81 90 VAL A N 1
ATOM 709 C CA . VAL A 1 90 ? 16.205 4.522 0.523 1.00 94.81 90 VAL A CA 1
ATOM 710 C C . VAL A 1 90 ? 16.075 5.692 1.503 1.00 94.81 90 VAL A C 1
ATOM 712 O O . VAL A 1 90 ? 15.030 5.871 2.122 1.00 94.81 90 VAL A O 1
ATOM 715 N N . ASN A 1 91 ? 17.132 6.499 1.656 1.00 89.56 91 ASN A N 1
ATOM 716 C CA . ASN A 1 91 ? 17.164 7.587 2.626 1.00 89.56 91 ASN A CA 1
ATOM 717 C C . ASN A 1 91 ? 16.140 8.667 2.280 1.00 89.56 91 ASN A C 1
ATOM 719 O O . ASN A 1 91 ? 16.021 9.073 1.128 1.00 89.56 91 ASN A O 1
ATOM 723 N N . ASN A 1 92 ? 15.513 9.217 3.319 1.00 85.69 92 ASN A N 1
ATOM 724 C CA . ASN A 1 92 ? 14.589 10.354 3.256 1.00 85.69 92 ASN A CA 1
ATOM 725 C C . ASN A 1 92 ? 13.251 10.086 2.563 1.00 85.69 92 ASN A C 1
ATOM 727 O O . ASN A 1 92 ? 12.444 11.010 2.495 1.00 85.69 92 ASN A O 1
ATOM 731 N N . TYR A 1 93 ? 12.995 8.860 2.107 1.00 94.12 93 TYR A N 1
ATOM 732 C CA . TYR A 1 93 ? 11.680 8.482 1.612 1.00 94.12 93 TYR A CA 1
ATOM 733 C C . TYR A 1 93 ? 10.819 7.916 2.732 1.00 94.12 93 TYR A C 1
ATOM 735 O O . TYR A 1 93 ? 11.334 7.291 3.659 1.00 94.12 93 TYR A O 1
ATOM 743 N N . LYS A 1 94 ? 9.505 8.139 2.660 1.00 94.19 94 LYS A N 1
ATOM 744 C CA . LYS A 1 94 ? 8.535 7.564 3.607 1.00 94.19 94 LYS A CA 1
ATOM 745 C C . LYS A 1 94 ? 7.658 6.523 2.936 1.00 94.19 94 LYS A C 1
ATOM 747 O O . LYS A 1 94 ? 7.443 5.445 3.491 1.00 94.19 94 LYS A O 1
ATOM 752 N N . ARG A 1 95 ? 7.149 6.829 1.741 1.00 95.25 95 ARG A N 1
ATOM 753 C CA . ARG A 1 95 ? 6.195 5.970 1.038 1.00 95.25 95 ARG A CA 1
ATOM 754 C C . ARG A 1 95 ? 6.283 6.120 -0.474 1.00 95.25 95 ARG A C 1
ATOM 756 O O . ARG A 1 95 ? 6.268 7.228 -1.005 1.00 95.25 95 ARG A O 1
ATOM 763 N N . MET A 1 96 ? 6.253 4.988 -1.164 1.00 97.06 96 MET A N 1
ATOM 764 C CA . MET A 1 96 ? 5.978 4.905 -2.593 1.00 97.06 96 MET A CA 1
ATOM 765 C C . MET A 1 96 ? 4.596 4.299 -2.830 1.00 97.06 96 MET A C 1
ATOM 767 O O . MET A 1 96 ? 4.194 3.362 -2.141 1.00 97.06 96 MET A O 1
ATOM 771 N N . ILE A 1 97 ? 3.880 4.833 -3.811 1.00 96.50 97 ILE A N 1
ATOM 772 C CA . ILE A 1 97 ? 2.602 4.316 -4.293 1.00 96.50 97 ILE A CA 1
ATOM 773 C C . ILE A 1 97 ? 2.749 4.056 -5.788 1.00 96.50 97 ILE A C 1
ATOM 775 O O . ILE A 1 97 ? 3.136 4.955 -6.535 1.00 96.50 97 ILE A O 1
ATOM 779 N N . VAL A 1 98 ? 2.418 2.844 -6.219 1.00 96.94 98 VAL A N 1
ATOM 780 C CA . VAL A 1 98 ? 2.247 2.501 -7.635 1.00 96.94 98 VAL A CA 1
ATOM 781 C C . VAL A 1 98 ? 0.765 2.260 -7.845 1.00 96.94 98 VAL A C 1
ATOM 783 O O . VAL A 1 98 ? 0.216 1.324 -7.268 1.00 96.94 98 VAL A O 1
ATOM 786 N N . SER A 1 99 ? 0.110 3.137 -8.600 1.00 93.00 99 SER A N 1
ATOM 787 C CA . SER A 1 99 ? -1.349 3.185 -8.697 1.00 93.00 99 SER A CA 1
ATOM 788 C C . SER A 1 99 ? -1.801 3.139 -10.147 1.00 93.00 99 SER A C 1
ATOM 790 O O . SER A 1 99 ? -1.369 3.950 -10.958 1.00 93.00 99 SER A O 1
ATOM 792 N N . GLY A 1 100 ? -2.721 2.225 -10.429 1.00 87.56 100 GLY A N 1
ATOM 793 C CA . GLY A 1 100 ? -3.600 2.221 -11.599 1.00 87.56 100 GLY A CA 1
ATOM 794 C C . GLY A 1 100 ? -5.031 2.031 -11.097 1.00 87.56 100 GLY A C 1
ATOM 795 O O . GLY A 1 100 ? -5.443 2.753 -10.190 1.00 87.56 100 GLY A O 1
ATOM 796 N N . LEU A 1 101 ? -5.730 1.006 -11.597 1.00 89.50 101 LEU A N 1
ATOM 797 C CA . LEU A 1 101 ? -7.006 0.534 -11.034 1.00 89.50 101 LEU A CA 1
ATOM 798 C C . LEU A 1 101 ? -6.880 0.030 -9.585 1.00 89.50 101 LEU A C 1
ATOM 800 O O . LEU A 1 101 ? -7.783 0.206 -8.778 1.00 89.50 101 LEU A O 1
ATOM 804 N N . ILE A 1 102 ? -5.737 -0.576 -9.260 1.00 92.69 102 ILE A N 1
ATOM 805 C CA . ILE A 1 102 ? -5.350 -0.955 -7.896 1.00 92.69 102 ILE A CA 1
ATOM 806 C C . ILE A 1 102 ? -4.118 -0.157 -7.485 1.00 92.69 102 ILE A C 1
ATOM 808 O O . ILE A 1 102 ? -3.317 0.232 -8.347 1.00 92.69 102 ILE A O 1
ATOM 812 N N . TRP A 1 103 ? -3.918 0.039 -6.182 1.00 92.88 103 TRP A N 1
ATOM 813 C CA . TRP A 1 103 ? -2.682 0.622 -5.665 1.00 92.88 103 TRP A CA 1
ATOM 814 C C . TRP A 1 103 ? -1.875 -0.360 -4.824 1.00 92.88 103 TRP A C 1
ATOM 816 O O . TRP A 1 103 ? -2.379 -1.058 -3.944 1.00 92.88 103 TRP A O 1
ATOM 826 N N . HIS A 1 104 ? -0.569 -0.343 -5.060 1.00 96.38 104 HIS A N 1
ATOM 827 C CA . HIS A 1 104 ? 0.431 -0.986 -4.221 1.00 96.38 104 HIS A CA 1
ATOM 828 C C . HIS A 1 104 ? 1.185 0.062 -3.426 1.00 96.38 104 HIS A C 1
ATOM 830 O O . HIS A 1 104 ? 1.524 1.125 -3.954 1.00 96.38 104 HIS A O 1
ATOM 836 N N . THR A 1 105 ? 1.489 -0.251 -2.172 1.00 97.06 105 THR A N 1
ATOM 837 C CA . THR A 1 105 ? 2.195 0.666 -1.278 1.00 97.06 105 THR A CA 1
ATOM 838 C C . THR A 1 105 ? 3.482 0.060 -0.769 1.00 97.06 105 THR A C 1
ATOM 840 O O . THR A 1 105 ? 3.489 -1.048 -0.231 1.00 97.06 105 THR A O 1
ATOM 843 N N . THR A 1 106 ? 4.562 0.823 -0.871 1.00 97.38 106 THR A N 1
ATOM 844 C CA . THR A 1 106 ? 5.827 0.490 -0.230 1.00 97.38 106 THR A CA 1
ATOM 845 C C . THR A 1 106 ? 6.173 1.532 0.812 1.00 97.38 106 THR A C 1
ATOM 847 O O . THR A 1 106 ? 6.259 2.716 0.493 1.00 97.38 106 THR A O 1
ATOM 850 N N . PHE A 1 107 ? 6.387 1.093 2.049 1.00 97.06 107 PHE A N 1
ATOM 851 C CA . PHE A 1 107 ? 6.838 1.958 3.135 1.00 97.06 107 PHE A CA 1
ATOM 852 C C . PHE A 1 107 ? 8.342 1.813 3.340 1.00 97.06 107 PHE A C 1
ATOM 854 O O . PHE A 1 107 ? 8.868 0.702 3.359 1.00 97.06 107 PHE A O 1
ATOM 861 N N . PHE A 1 108 ? 9.022 2.939 3.517 1.00 97.00 108 PHE A N 1
ATOM 862 C CA . PHE A 1 108 ? 10.434 2.986 3.879 1.00 97.00 108 PHE A CA 1
ATOM 863 C C . PHE A 1 108 ? 10.512 3.204 5.390 1.00 97.00 108 PHE A C 1
ATOM 865 O O . PHE A 1 108 ? 10.284 4.306 5.889 1.00 97.00 108 PHE A O 1
ATOM 872 N N . ALA A 1 109 ? 10.761 2.121 6.122 1.00 96.12 109 ALA A N 1
ATOM 873 C CA . ALA A 1 109 ? 10.723 2.078 7.579 1.00 96.12 109 ALA A CA 1
ATOM 874 C C . ALA A 1 109 ? 12.038 1.469 8.091 1.00 96.12 109 ALA A C 1
ATOM 876 O O . ALA A 1 109 ? 12.109 0.260 8.324 1.00 96.12 109 ALA A O 1
ATOM 877 N N . PRO A 1 110 ? 13.110 2.269 8.237 1.00 94.50 110 PRO A N 1
ATOM 878 C CA . PRO A 1 110 ? 14.426 1.762 8.613 1.00 94.50 110 PRO A CA 1
ATOM 879 C C . PRO A 1 110 ? 14.370 1.048 9.970 1.00 94.50 110 PRO A C 1
ATOM 881 O O . PRO A 1 110 ? 13.868 1.599 10.951 1.00 94.50 110 PRO A O 1
ATOM 884 N N . ASN A 1 111 ? 14.886 -0.183 10.036 1.00 92.88 111 ASN A N 1
ATOM 885 C CA . ASN A 1 111 ? 14.734 -1.087 11.190 1.00 92.88 111 ASN A CA 1
ATOM 886 C C . ASN A 1 111 ? 13.269 -1.340 11.595 1.00 92.88 111 ASN A C 1
ATOM 888 O O . ASN A 1 111 ? 12.973 -1.479 12.780 1.00 92.88 111 ASN A O 1
ATOM 892 N N . CYS A 1 112 ? 12.355 -1.333 10.623 1.00 93.94 112 CYS A N 1
ATOM 893 C CA . CYS A 1 112 ? 10.912 -1.417 10.837 1.00 93.94 112 CYS A CA 1
ATOM 894 C C . CYS A 1 112 ? 10.350 -0.334 11.777 1.00 93.94 112 CYS A C 1
ATOM 896 O O . CYS A 1 112 ? 9.384 -0.548 12.505 1.00 93.94 112 CYS A O 1
ATOM 898 N N . LYS A 1 113 ? 10.966 0.853 11.782 1.00 94.31 113 LYS A N 1
ATOM 899 C CA . LYS A 1 113 ? 10.474 2.003 12.544 1.00 94.31 113 LYS A CA 1
ATOM 900 C C . LYS A 1 113 ? 9.713 2.937 11.623 1.00 94.31 113 LYS A C 1
ATOM 902 O O . LYS A 1 113 ? 10.310 3.603 10.777 1.00 94.31 113 LYS A O 1
ATOM 907 N N . PHE A 1 114 ? 8.403 2.994 11.808 1.00 93.62 114 PHE A N 1
ATOM 908 C CA . PHE A 1 114 ? 7.546 3.933 11.102 1.00 93.62 114 PHE A CA 1
ATOM 909 C C . PHE A 1 114 ? 7.516 5.270 11.841 1.00 93.62 114 PHE A C 1
ATOM 911 O O . PHE A 1 114 ? 7.801 5.373 13.037 1.00 93.62 114 PHE A O 1
ATOM 918 N N . SER A 1 115 ? 7.210 6.331 11.099 1.00 90.75 115 SER A N 1
ATOM 919 C CA . SER A 1 115 ? 6.941 7.628 11.715 1.00 90.75 115 SER A CA 1
ATOM 920 C C . SER A 1 115 ? 5.624 7.554 12.475 1.00 90.75 115 SER A C 1
ATOM 922 O O . SER A 1 115 ? 4.679 6.937 11.996 1.00 90.75 115 SER A O 1
ATOM 924 N N . LYS A 1 116 ? 5.544 8.236 13.621 1.00 90.19 116 LYS A N 1
ATOM 925 C CA . LYS A 1 116 ? 4.286 8.365 14.357 1.00 90.19 116 LYS A CA 1
ATOM 926 C C . LYS A 1 116 ? 3.205 8.934 13.430 1.00 90.19 116 LYS A C 1
ATOM 928 O O . LYS A 1 116 ? 3.413 10.005 12.859 1.00 90.19 116 LYS A O 1
ATOM 933 N N . ALA A 1 117 ? 2.085 8.224 13.314 1.00 89.94 117 ALA A N 1
ATOM 934 C CA . ALA A 1 117 ? 0.937 8.667 12.535 1.00 89.94 117 ALA A CA 1
ATOM 935 C C . ALA A 1 117 ? 0.403 10.000 13.081 1.00 89.94 117 ALA A C 1
ATOM 937 O O . ALA A 1 117 ? 0.247 10.170 14.297 1.00 89.94 117 ALA A O 1
ATOM 938 N N . LEU A 1 118 ? 0.166 10.957 12.184 1.00 89.56 118 LEU A N 1
ATOM 939 C CA . LEU A 1 118 ? -0.607 12.152 12.506 1.00 89.56 118 LEU A CA 1
ATOM 940 C C . LEU A 1 118 ? -2.102 11.808 12.466 1.00 89.56 118 LEU A C 1
ATOM 942 O O . LEU A 1 118 ? -2.471 10.796 11.870 1.00 89.56 118 LEU A O 1
ATOM 946 N N . PRO A 1 119 ? -2.977 12.630 13.068 1.00 87.12 119 PRO A N 1
ATOM 947 C CA . PRO A 1 119 ? -4.415 12.424 12.948 1.00 87.12 119 PRO A CA 1
ATOM 948 C C . PRO A 1 119 ? -4.831 12.309 11.470 1.00 87.12 119 PRO A C 1
ATOM 950 O O . PRO A 1 119 ? -4.500 13.176 10.661 1.00 87.12 119 PRO A O 1
ATOM 953 N N . GLY A 1 120 ? -5.511 11.215 11.120 1.00 86.62 120 GLY A N 1
ATOM 954 C CA . GLY A 1 120 ? -5.990 10.902 9.770 1.00 86.62 120 GLY A CA 1
ATOM 955 C C . GLY A 1 120 ? -5.002 10.096 8.924 1.00 86.62 120 GLY A C 1
ATOM 956 O O . GLY A 1 120 ? -5.364 9.622 7.842 1.00 86.62 120 GLY A O 1
ATOM 957 N N . ASP A 1 121 ? -3.766 9.922 9.401 1.00 90.75 121 ASP A N 1
ATOM 958 C CA . ASP A 1 121 ? -2.782 9.059 8.759 1.00 90.75 121 ASP A CA 1
ATOM 959 C C . ASP A 1 121 ? -3.035 7.589 9.091 1.00 90.75 121 ASP A C 1
ATOM 961 O O . ASP A 1 121 ? -3.363 7.206 10.214 1.00 90.75 121 ASP A O 1
ATOM 965 N N . ILE A 1 122 ? -2.769 6.749 8.096 1.00 93.69 122 ILE A N 1
ATOM 966 C CA . ILE A 1 122 ? -2.750 5.297 8.250 1.00 93.69 122 ILE A CA 1
ATOM 967 C C . ILE A 1 122 ? -1.625 4.892 9.209 1.00 93.69 122 ILE A C 1
ATOM 969 O O . ILE A 1 122 ? -0.559 5.509 9.204 1.00 93.69 122 ILE A O 1
ATOM 973 N N . ILE A 1 123 ? -1.855 3.820 9.969 1.00 95.81 123 ILE A N 1
ATOM 974 C CA . ILE A 1 123 ? -0.893 3.168 10.865 1.00 95.81 123 ILE A CA 1
ATOM 975 C C . ILE A 1 123 ? -0.432 1.861 10.192 1.00 95.81 123 ILE A C 1
ATOM 977 O O . ILE A 1 123 ? -1.125 0.844 10.298 1.00 95.81 123 ILE A O 1
ATOM 981 N N . PRO A 1 124 ? 0.688 1.855 9.441 1.00 96.00 124 PRO A N 1
ATOM 982 C CA . PRO A 1 124 ? 1.080 0.697 8.638 1.00 96.00 124 PRO A CA 1
ATOM 983 C C . PRO A 1 124 ? 1.462 -0.529 9.464 1.00 96.00 124 PRO A C 1
ATOM 985 O O . PRO A 1 124 ? 1.312 -1.654 8.987 1.00 96.00 124 PRO A O 1
ATOM 988 N N . GLU A 1 125 ? 1.930 -0.316 10.695 1.00 95.50 125 GLU A N 1
ATOM 989 C CA . GLU A 1 125 ? 2.333 -1.365 11.632 1.00 95.50 125 GLU A CA 1
ATOM 990 C C . GLU A 1 125 ? 1.224 -2.392 11.857 1.00 95.50 125 GLU A C 1
ATOM 992 O O . GLU A 1 125 ? 1.501 -3.586 11.952 1.00 95.50 125 GLU A O 1
ATOM 997 N N . ALA A 1 126 ? -0.033 -1.941 11.881 1.00 96.12 126 ALA A N 1
ATOM 998 C CA . ALA A 1 126 ? -1.192 -2.795 12.102 1.00 96.12 126 ALA A CA 1
ATOM 999 C C . ALA A 1 126 ? -1.392 -3.835 10.986 1.00 96.12 126 ALA A C 1
ATOM 1001 O O . ALA A 1 126 ? -1.941 -4.905 11.232 1.00 96.12 126 ALA A O 1
ATOM 1002 N N . SER A 1 127 ? -0.940 -3.540 9.764 1.00 97.38 127 SER A N 1
ATOM 1003 C CA . SER A 1 127 ? -1.167 -4.382 8.584 1.00 97.38 127 SER A CA 1
ATOM 1004 C C . SER A 1 127 ? -0.009 -5.321 8.258 1.00 97.38 127 SER A C 1
ATOM 1006 O O . SER A 1 127 ? -0.114 -6.111 7.313 1.00 97.38 127 SER A O 1
ATOM 1008 N N . LEU A 1 128 ? 1.090 -5.251 9.013 1.00 95.94 128 LEU A N 1
ATOM 1009 C CA . LEU A 1 128 ? 2.284 -6.038 8.736 1.00 95.94 128 LEU A CA 1
ATOM 1010 C C . LEU A 1 128 ? 2.029 -7.554 8.842 1.00 95.94 128 LEU A C 1
ATOM 1012 O O . LEU A 1 128 ? 1.285 -7.995 9.718 1.00 95.94 128 LEU A O 1
ATOM 1016 N N . PRO A 1 129 ? 2.670 -8.364 7.980 1.00 95.56 129 PRO A N 1
ATOM 1017 C CA . PRO A 1 129 ? 3.436 -7.958 6.798 1.00 95.56 129 PRO A CA 1
ATOM 1018 C C . PRO A 1 129 ? 2.529 -7.512 5.639 1.00 95.56 129 PRO A C 1
ATOM 1020 O O . PRO A 1 129 ? 1.410 -8.014 5.469 1.00 95.56 129 PRO A O 1
ATOM 1023 N N . LEU A 1 130 ? 3.038 -6.599 4.799 1.00 96.62 130 LEU A N 1
ATOM 1024 C CA . LEU A 1 130 ? 2.276 -6.030 3.674 1.00 96.62 130 LEU A CA 1
ATOM 1025 C C . LEU A 1 130 ? 2.236 -6.941 2.442 1.00 96.62 130 LEU A C 1
ATOM 1027 O O . LEU A 1 130 ? 1.452 -6.699 1.526 1.00 96.62 130 LEU A O 1
ATOM 1031 N N . PHE A 1 131 ? 3.046 -7.998 2.416 1.00 95.31 131 PHE A N 1
ATOM 1032 C CA . PHE A 1 131 ? 2.960 -9.067 1.427 1.00 95.31 131 PHE A CA 1
ATOM 1033 C C . PHE A 1 131 ? 2.858 -10.424 2.118 1.00 95.31 131 PHE A C 1
ATOM 1035 O O . PHE A 1 131 ? 3.637 -10.711 3.024 1.00 95.31 131 PHE A O 1
ATOM 1042 N N . ARG A 1 132 ? 1.945 -11.290 1.671 1.00 94.38 132 ARG A N 1
ATOM 1043 C CA . ARG A 1 132 ? 1.672 -12.580 2.324 1.00 94.38 132 ARG A CA 1
ATOM 1044 C C . ARG A 1 132 ? 1.647 -13.730 1.330 1.00 94.38 132 ARG A C 1
ATOM 1046 O O . ARG A 1 132 ? 0.936 -13.689 0.329 1.00 94.38 132 ARG A O 1
ATOM 1053 N N . PHE A 1 133 ? 2.401 -14.779 1.640 1.00 92.38 133 PHE A N 1
ATOM 1054 C CA . PHE A 1 133 ? 2.419 -16.034 0.895 1.00 92.38 133 PHE A CA 1
ATOM 1055 C C . PHE A 1 133 ? 1.460 -17.034 1.545 1.00 92.38 133 PHE A C 1
ATOM 1057 O O . PHE A 1 133 ? 1.720 -17.521 2.641 1.00 92.38 133 PHE A O 1
ATOM 1064 N N . MET A 1 134 ? 0.364 -17.356 0.864 1.00 94.12 134 MET A N 1
ATOM 1065 C CA . MET A 1 134 ? -0.774 -18.083 1.435 1.00 94.12 134 MET A CA 1
ATOM 1066 C C . MET A 1 134 ? -1.068 -19.407 0.711 1.00 94.12 134 MET A C 1
ATOM 1068 O O . MET A 1 134 ? -2.193 -19.907 0.749 1.00 94.12 134 MET A O 1
ATOM 1072 N N . ARG A 1 135 ? -0.084 -20.018 0.033 1.00 93.44 135 ARG A N 1
ATOM 1073 C CA . ARG A 1 135 ? -0.286 -21.337 -0.598 1.00 93.44 135 ARG A CA 1
ATOM 1074 C C . ARG A 1 135 ? -0.746 -22.379 0.419 1.00 93.44 135 ARG A C 1
ATOM 1076 O O . ARG A 1 135 ? -0.063 -22.634 1.402 1.00 93.44 135 ARG A O 1
ATOM 1083 N N . GLY A 1 136 ? -1.857 -23.042 0.102 1.00 93.38 136 GLY A N 1
ATOM 1084 C CA . GLY A 1 136 ? -2.468 -24.076 0.943 1.00 93.38 136 GLY A CA 1
ATOM 1085 C C . GLY A 1 136 ? -3.503 -23.537 1.930 1.00 93.38 136 GLY A C 1
ATOM 1086 O O . GLY A 1 136 ? -4.252 -24.332 2.488 1.00 93.38 136 GLY A O 1
ATOM 1087 N N . TYR A 1 137 ? -3.596 -22.216 2.086 1.00 93.44 137 TYR A N 1
ATOM 1088 C CA . TYR A 1 137 ? -4.613 -21.559 2.898 1.00 93.44 137 TYR A CA 1
ATOM 1089 C C . TYR A 1 137 ? -5.795 -21.109 2.034 1.00 93.44 137 TYR A C 1
ATOM 1091 O O . TYR A 1 137 ? -5.663 -20.864 0.830 1.00 93.44 137 TYR A O 1
ATOM 1099 N N . THR A 1 138 ? -6.958 -21.005 2.670 1.00 95.25 138 THR A N 1
ATOM 1100 C CA . THR A 1 138 ? -8.212 -20.533 2.067 1.00 95.25 138 THR A CA 1
ATOM 1101 C C . THR A 1 138 ? -8.663 -19.196 2.631 1.00 95.25 138 THR A C 1
ATOM 1103 O O . THR A 1 138 ? -9.664 -18.657 2.177 1.00 95.25 138 THR A O 1
ATOM 1106 N N . GLU A 1 139 ? -7.952 -18.658 3.616 1.00 96.69 139 GLU A N 1
ATOM 1107 C CA . GLU A 1 139 ? -8.271 -17.385 4.244 1.00 96.69 139 GLU A CA 1
ATOM 1108 C C . GLU A 1 139 ? -7.015 -16.684 4.757 1.00 96.69 139 GLU A C 1
ATOM 1110 O O . GLU A 1 139 ? -5.969 -17.309 4.948 1.00 96.69 139 GLU A O 1
ATOM 1115 N N . VAL A 1 140 ? -7.121 -15.373 4.947 1.00 96.62 140 VAL A N 1
ATOM 1116 C CA . VAL A 1 140 ? -6.070 -14.508 5.479 1.00 96.62 140 VAL A CA 1
ATOM 1117 C C . VAL A 1 140 ? -6.707 -13.453 6.380 1.00 96.62 140 VAL A C 1
ATOM 1119 O O . VAL A 1 140 ? -7.657 -12.789 5.981 1.00 96.62 140 VAL A O 1
ATOM 1122 N N . ASN A 1 141 ? -6.193 -13.293 7.598 1.00 97.50 141 ASN A N 1
ATOM 1123 C CA . ASN A 1 141 ? -6.646 -12.246 8.516 1.00 97.50 141 ASN A CA 1
ATOM 1124 C C . ASN A 1 141 ? -5.820 -10.980 8.306 1.00 97.50 141 ASN A C 1
ATOM 1126 O O . ASN A 1 141 ? -4.617 -11.031 8.544 1.00 97.50 141 ASN A O 1
ATOM 1130 N N . ILE A 1 142 ? -6.421 -9.869 7.894 1.00 98.12 142 ILE A N 1
ATOM 1131 C CA . ILE A 1 142 ? -5.730 -8.594 7.696 1.00 98.12 142 ILE A CA 1
ATOM 1132 C C . ILE A 1 142 ? -6.351 -7.541 8.604 1.00 98.12 142 ILE A C 1
ATOM 1134 O O . ILE A 1 142 ? -7.565 -7.339 8.618 1.00 98.12 142 ILE A O 1
ATOM 1138 N N . THR A 1 143 ? -5.479 -6.837 9.313 1.00 98.38 143 THR A N 1
ATOM 1139 C CA . THR A 1 143 ? -5.835 -5.696 10.141 1.00 98.38 143 THR A CA 1
AT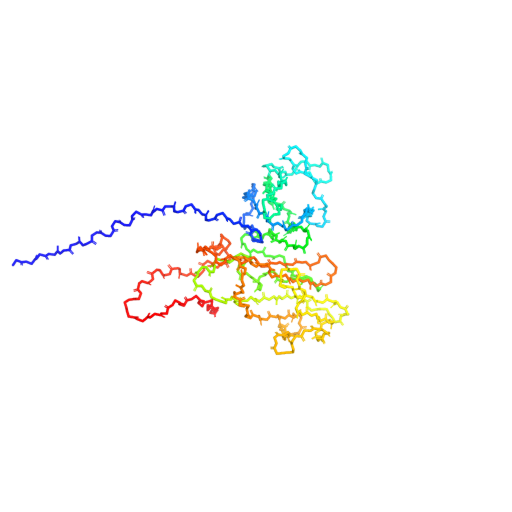OM 1140 C C . THR A 1 143 ? -5.434 -4.413 9.427 1.00 98.38 143 THR A C 1
ATOM 1142 O O . THR A 1 143 ? -4.356 -4.330 8.837 1.00 98.38 143 THR A O 1
ATOM 1145 N N . PHE A 1 144 ? -6.291 -3.402 9.487 1.00 98.00 144 PHE A N 1
ATOM 1146 C CA . PHE A 1 144 ? -5.992 -2.046 9.039 1.00 98.00 144 PHE A CA 1
ATOM 1147 C C . PHE A 1 144 ? -6.240 -1.077 10.185 1.00 98.00 144 PHE A C 1
ATOM 1149 O O . PHE A 1 144 ? -7.116 -1.310 11.016 1.00 98.00 144 PHE A O 1
ATOM 1156 N N . ALA A 1 145 ? -5.469 0.005 10.238 1.00 96.25 145 ALA A N 1
ATOM 1157 C CA . ALA A 1 145 ? -5.681 1.034 11.239 1.00 96.25 145 ALA A CA 1
ATOM 1158 C C . ALA A 1 145 ? -5.347 2.428 10.710 1.00 96.25 145 ALA A C 1
ATOM 1160 O O . ALA A 1 145 ? -4.474 2.604 9.856 1.00 96.25 145 ALA A O 1
ATOM 1161 N N . THR A 1 146 ? -6.043 3.427 11.237 1.00 94.69 146 THR A N 1
ATOM 1162 C CA . THR A 1 146 ? -5.787 4.846 10.980 1.00 94.69 146 THR A CA 1
ATOM 1163 C C . THR A 1 146 ? -5.876 5.625 12.284 1.00 94.69 146 THR A C 1
ATOM 1165 O O . THR A 1 146 ? -6.638 5.262 13.186 1.00 94.69 146 THR A O 1
ATOM 1168 N N . SER A 1 147 ? -5.089 6.688 12.414 1.00 91.88 147 SER A N 1
ATOM 1169 C CA . SER A 1 147 ? -5.232 7.602 13.541 1.00 91.88 147 SER A CA 1
ATOM 1170 C C . SER A 1 147 ? -6.550 8.358 13.391 1.00 91.88 147 SER A C 1
ATOM 1172 O O . SER A 1 147 ? -6.802 8.996 12.371 1.00 91.88 147 SER A O 1
ATOM 1174 N N . PHE A 1 148 ? -7.405 8.261 14.404 1.00 81.69 148 PHE A N 1
ATOM 1175 C CA . PHE A 1 148 ? -8.757 8.794 14.365 1.00 81.69 148 PHE A CA 1
ATOM 1176 C C . PHE A 1 148 ? -8.756 10.325 14.342 1.00 81.69 148 PHE A C 1
ATOM 1178 O O . PHE A 1 148 ? -8.111 10.975 15.168 1.00 81.69 148 PHE A O 1
ATOM 1185 N N . VAL A 1 149 ? -9.536 10.886 13.421 1.00 75.81 149 VAL A N 1
ATOM 1186 C CA . VAL A 1 149 ? -9.948 12.292 13.410 1.00 75.81 149 VAL A CA 1
ATOM 1187 C C . VAL A 1 149 ? -11.458 12.285 13.521 1.00 75.81 149 VAL A C 1
ATOM 1189 O O . VAL A 1 149 ? -12.121 11.499 12.857 1.00 75.81 149 VAL A O 1
ATOM 1192 N N . GLN A 1 150 ? -11.997 13.163 14.358 1.00 66.44 150 GLN A N 1
ATOM 1193 C CA . GLN A 1 150 ? -13.436 13.278 14.588 1.00 66.44 150 GLN A CA 1
ATOM 1194 C C . GLN A 1 150 ? -14.180 13.985 13.432 1.00 66.44 150 GLN A C 1
ATOM 1196 O O . GLN A 1 150 ? -15.354 14.298 13.572 1.00 66.44 150 GLN A O 1
ATOM 1201 N N . GLU A 1 151 ? -13.478 14.279 12.334 1.00 68.31 151 GLU A N 1
ATOM 1202 C CA . GLU A 1 151 ? -14.004 14.896 11.113 1.00 68.31 151 GLU A CA 1
ATOM 1203 C C . GLU A 1 151 ? -14.570 13.827 10.166 1.00 68.31 151 GLU A C 1
ATOM 1205 O O . GLU A 1 151 ? -14.204 12.654 10.271 1.00 68.31 151 GLU A O 1
ATOM 1210 N N . ASP A 1 152 ? -15.399 14.262 9.210 1.00 69.88 152 ASP A N 1
ATOM 1211 C CA . ASP A 1 152 ? -16.051 13.463 8.155 1.00 69.88 152 ASP A CA 1
ATOM 1212 C C . ASP A 1 152 ? -15.039 12.941 7.109 1.00 69.88 152 ASP A C 1
ATOM 1214 O O . ASP A 1 152 ? -15.117 13.192 5.903 1.00 69.88 152 ASP A O 1
ATOM 1218 N N . VAL A 1 153 ? -13.999 12.254 7.579 1.00 85.12 153 VAL A N 1
ATOM 1219 C CA . VAL A 1 153 ? -13.009 11.604 6.729 1.00 85.12 153 VAL A CA 1
ATOM 1220 C C . VAL A 1 153 ? -13.615 10.302 6.230 1.00 85.12 153 VAL A C 1
ATOM 1222 O O . VAL A 1 153 ? -13.891 9.396 7.015 1.00 85.12 153 VAL A O 1
ATOM 1225 N N . MET A 1 154 ? -13.769 10.200 4.911 1.00 91.06 154 MET A N 1
ATOM 1226 C CA . MET A 1 154 ? -14.130 8.940 4.272 1.00 91.06 154 MET A CA 1
ATOM 1227 C C . MET A 1 154 ? -13.002 7.923 4.436 1.00 91.06 154 MET A C 1
ATOM 1229 O O . MET A 1 154 ? -11.839 8.192 4.103 1.00 91.06 154 MET A O 1
ATOM 1233 N N . ILE A 1 155 ? -13.362 6.753 4.943 1.00 94.56 155 ILE A N 1
ATOM 1234 C CA . ILE A 1 155 ? -12.496 5.588 5.068 1.00 94.56 155 ILE A CA 1
ATOM 1235 C C . ILE A 1 155 ? -13.060 4.507 4.162 1.00 94.56 155 ILE A C 1
ATOM 1237 O O . ILE A 1 155 ? -14.254 4.224 4.198 1.00 94.56 155 ILE A O 1
ATOM 1241 N N . GLU A 1 156 ? -12.201 3.879 3.371 1.00 96.06 156 GLU A N 1
ATOM 1242 C CA . GLU A 1 156 ? -12.617 2.860 2.414 1.00 96.06 156 GLU A CA 1
ATOM 1243 C C . GLU A 1 156 ? -11.737 1.620 2.538 1.00 96.06 156 GLU A C 1
ATOM 1245 O O . GLU A 1 156 ? -10.504 1.703 2.608 1.00 96.06 156 GLU A O 1
ATOM 1250 N N . LEU A 1 157 ? -12.381 0.457 2.496 1.00 97.81 157 LEU A N 1
ATOM 1251 C CA . LEU A 1 157 ? -11.739 -0.840 2.353 1.00 97.81 157 LEU A CA 1
ATOM 1252 C C . LEU A 1 157 ? -12.113 -1.429 0.998 1.00 97.81 157 LEU A C 1
ATOM 1254 O O . LEU A 1 157 ? -13.295 -1.569 0.677 1.00 97.81 157 LEU A O 1
ATOM 1258 N N . TRP A 1 158 ? -11.103 -1.839 0.239 1.00 97.00 158 TRP A N 1
ATOM 1259 C CA . TRP A 1 158 ? -11.287 -2.459 -1.065 1.00 97.00 158 TRP A CA 1
ATOM 1260 C C . TRP A 1 158 ? -10.734 -3.886 -1.086 1.00 97.00 158 TRP A C 1
ATOM 1262 O O . TRP A 1 158 ? -9.652 -4.158 -0.557 1.00 97.00 158 TRP A O 1
ATOM 1272 N N . ASP A 1 159 ? -11.446 -4.785 -1.762 1.00 95.31 159 ASP A N 1
ATOM 1273 C CA . ASP A 1 159 ? -10.904 -6.047 -2.272 1.00 95.31 159 ASP A CA 1
ATOM 1274 C C . ASP A 1 159 ? -10.531 -5.851 -3.741 1.00 95.31 159 ASP A C 1
ATOM 1276 O O . ASP A 1 159 ? -11.349 -6.000 -4.656 1.00 95.31 159 ASP A O 1
ATOM 1280 N N . THR A 1 160 ? -9.252 -5.552 -3.958 1.00 90.62 160 THR A N 1
ATOM 1281 C CA . THR A 1 160 ? -8.666 -5.268 -5.267 1.00 90.62 160 THR A CA 1
ATOM 1282 C C . THR A 1 160 ? -9.324 -4.026 -5.879 1.00 90.62 160 THR A C 1
ATOM 1284 O O . THR A 1 160 ? -9.062 -2.910 -5.450 1.00 90.62 160 THR A O 1
ATOM 1287 N N . ASP A 1 161 ? -10.209 -4.200 -6.848 1.00 88.69 161 ASP A N 1
ATOM 1288 C CA . ASP A 1 161 ? -10.879 -3.144 -7.602 1.00 88.69 161 ASP A CA 1
ATOM 1289 C C . ASP A 1 161 ? -12.290 -2.814 -7.087 1.00 88.69 161 ASP A C 1
ATOM 1291 O O . ASP A 1 161 ? -12.955 -1.946 -7.644 1.00 88.69 161 ASP A O 1
ATOM 1295 N N . ASN A 1 162 ? -12.756 -3.492 -6.032 1.00 93.44 162 ASN A N 1
ATOM 1296 C CA . ASN A 1 162 ? -14.107 -3.321 -5.499 1.00 93.44 162 ASN A CA 1
ATOM 1297 C C . ASN A 1 162 ? -14.078 -2.790 -4.068 1.00 93.44 162 ASN A C 1
ATOM 1299 O O . ASN A 1 162 ? -13.488 -3.419 -3.188 1.00 93.44 162 ASN A O 1
ATOM 1303 N N . ILE A 1 163 ? -14.781 -1.686 -3.826 1.00 95.69 163 ILE A N 1
ATOM 1304 C CA . ILE A 1 163 ? -15.071 -1.195 -2.478 1.00 95.69 163 ILE A CA 1
ATOM 1305 C C . ILE A 1 163 ? -16.005 -2.192 -1.786 1.00 95.69 163 ILE A C 1
ATOM 1307 O O . ILE A 1 163 ? -17.038 -2.567 -2.340 1.00 95.69 163 ILE A O 1
ATOM 1311 N N . ILE A 1 164 ? -15.635 -2.636 -0.585 1.00 97.56 164 ILE A N 1
ATOM 1312 C CA . ILE A 1 164 ? -16.428 -3.587 0.210 1.00 97.56 164 ILE A CA 1
ATOM 1313 C C . ILE A 1 164 ? -16.931 -2.995 1.527 1.00 97.56 164 ILE A C 1
ATOM 1315 O O . ILE A 1 164 ? -17.925 -3.486 2.058 1.00 97.56 164 ILE A O 1
ATOM 1319 N N . CYS A 1 165 ? -16.271 -1.953 2.033 1.00 98.25 165 CYS A N 1
ATOM 1320 C CA . CYS A 1 165 ? -16.730 -1.181 3.179 1.00 98.25 165 CYS A CA 1
ATOM 1321 C C . CYS A 1 165 ? -16.376 0.295 2.988 1.00 98.25 165 CYS A C 1
ATOM 1323 O O . CYS A 1 165 ? -15.274 0.611 2.531 1.00 98.25 165 CYS A O 1
ATOM 1325 N N . GLU A 1 166 ? -17.278 1.175 3.405 1.00 97.06 166 GLU A N 1
ATOM 1326 C CA . GLU A 1 166 ? -17.075 2.620 3.460 1.00 97.06 166 GLU A CA 1
ATOM 1327 C C . GLU A 1 166 ? -17.605 3.143 4.787 1.00 97.06 166 GLU A C 1
ATOM 1329 O O . GLU A 1 166 ? -18.721 2.807 5.198 1.00 97.06 166 GLU A O 1
ATOM 1334 N N . TRP A 1 167 ? -16.821 3.992 5.435 1.00 95.06 167 TRP A N 1
ATOM 1335 C CA . TRP A 1 167 ? -17.193 4.668 6.669 1.00 95.06 167 TRP A CA 1
ATOM 1336 C C . TRP A 1 167 ? -17.015 6.173 6.513 1.00 95.06 167 TRP A C 1
ATOM 1338 O O . TRP A 1 167 ? -16.079 6.629 5.855 1.00 95.06 167 TRP A O 1
ATOM 1348 N N . GLU A 1 168 ? -17.891 6.929 7.161 1.00 91.69 168 GLU A N 1
ATOM 1349 C CA . GLU A 1 168 ? -17.724 8.359 7.400 1.00 91.69 168 GLU A CA 1
ATOM 1350 C C . GLU A 1 168 ? -17.292 8.516 8.863 1.00 91.69 168 GLU A C 1
ATOM 1352 O O . GLU A 1 168 ? -18.057 8.266 9.799 1.00 91.69 168 GLU A O 1
ATOM 1357 N N . GLY A 1 169 ? -16.003 8.791 9.080 1.00 88.00 169 GLY A N 1
ATOM 1358 C CA . GLY A 1 169 ? -15.408 8.681 10.410 1.00 88.00 169 GLY A CA 1
ATOM 1359 C C . GLY A 1 169 ? -15.476 7.242 10.943 1.00 88.00 169 GLY A C 1
ATOM 1360 O O . GLY A 1 169 ? -14.848 6.339 10.396 1.00 88.00 169 GLY A O 1
ATOM 1361 N N . ALA A 1 170 ? -16.201 7.026 12.044 1.00 89.12 170 ALA A N 1
ATOM 1362 C CA . ALA A 1 170 ? -16.404 5.693 12.629 1.00 89.12 170 ALA A CA 1
ATOM 1363 C C . ALA A 1 170 ? -17.734 5.042 12.209 1.00 89.12 170 ALA A C 1
ATOM 1365 O O . ALA A 1 170 ? -17.962 3.867 12.507 1.00 89.12 170 ALA A O 1
ATOM 1366 N N . ASP A 1 171 ? -18.611 5.797 11.546 1.00 92.00 171 ASP A N 1
ATOM 1367 C CA . ASP A 1 171 ? -19.958 5.360 11.213 1.00 92.00 171 ASP A CA 1
ATOM 1368 C C . ASP A 1 171 ? -19.964 4.653 9.857 1.00 92.00 171 ASP A C 1
ATOM 1370 O O . ASP A 1 171 ? -19.448 5.156 8.860 1.00 92.00 171 ASP A O 1
ATOM 1374 N N . LEU A 1 172 ? -20.543 3.452 9.815 1.00 95.75 172 LEU A N 1
ATOM 1375 C CA . LEU A 1 172 ? -20.634 2.670 8.585 1.00 95.75 172 LEU A CA 1
ATOM 1376 C C . LEU A 1 172 ? -21.614 3.326 7.606 1.00 95.75 172 LEU A C 1
ATOM 1378 O O . LEU A 1 172 ? -22.816 3.388 7.875 1.00 95.75 172 LEU A O 1
ATOM 1382 N N . TYR A 1 173 ? -21.096 3.738 6.451 1.00 95.12 173 TYR A N 1
ATOM 1383 C CA . TYR A 1 173 ? -21.865 4.302 5.346 1.00 95.12 173 TYR A CA 1
ATOM 1384 C C . TYR A 1 173 ? -22.337 3.210 4.374 1.00 95.12 173 TYR A C 1
ATOM 1386 O O . TYR A 1 173 ? -23.516 3.162 4.016 1.00 95.12 173 TYR A O 1
ATOM 1394 N N . ASN A 1 174 ? -21.441 2.294 3.988 1.00 96.88 174 ASN A N 1
ATOM 1395 C CA . ASN A 1 174 ? -21.724 1.206 3.048 1.00 96.88 174 ASN A CA 1
ATOM 1396 C C . ASN A 1 174 ? -20.939 -0.069 3.403 1.00 96.88 174 ASN A C 1
ATOM 1398 O O . ASN A 1 174 ? -19.805 0.005 3.868 1.00 96.88 174 ASN A O 1
ATOM 1402 N N . GLY A 1 175 ? -21.527 -1.241 3.153 1.00 97.75 175 GLY A N 1
ATOM 1403 C CA . GLY A 1 175 ? -20.910 -2.548 3.400 1.00 97.75 175 GLY A CA 1
ATOM 1404 C C . GLY A 1 175 ? -21.721 -3.462 4.322 1.00 97.75 175 GLY A C 1
ATOM 1405 O O . GLY A 1 175 ? -22.774 -3.096 4.848 1.00 97.75 175 GLY A O 1
ATOM 1406 N N . ASP A 1 176 ? -21.233 -4.690 4.495 1.00 97.69 176 ASP A N 1
ATOM 1407 C CA . ASP A 1 176 ? -21.835 -5.678 5.393 1.00 97.69 176 ASP A CA 1
ATOM 1408 C C . ASP A 1 176 ? -21.587 -5.283 6.853 1.00 97.69 176 ASP A C 1
ATOM 1410 O O . ASP A 1 176 ? -20.444 -5.160 7.284 1.00 97.69 176 ASP A O 1
ATOM 1414 N N . LYS A 1 177 ? -22.659 -5.116 7.632 1.00 96.88 177 LYS A N 1
ATOM 1415 C CA . LYS A 1 177 ? -22.573 -4.721 9.040 1.00 96.88 177 LYS A CA 1
ATOM 1416 C C . LYS A 1 177 ? -21.816 -5.734 9.883 1.00 96.88 177 LYS A C 1
ATOM 1418 O O . LYS A 1 177 ? -21.166 -5.311 10.824 1.00 96.88 177 LYS A O 1
ATOM 1423 N N . ASP A 1 178 ? -21.859 -7.024 9.583 1.00 96.62 178 ASP A N 1
ATOM 1424 C CA . ASP A 1 178 ? -21.173 -8.015 10.419 1.00 96.62 178 ASP A CA 1
ATOM 1425 C C . ASP A 1 178 ? -19.664 -8.060 10.128 1.00 96.62 178 ASP A C 1
ATOM 1427 O O . ASP A 1 178 ? -18.864 -8.394 11.002 1.00 96.62 178 ASP A O 1
ATOM 1431 N N . PHE A 1 179 ? -19.263 -7.668 8.915 1.00 97.69 179 PHE A N 1
ATOM 1432 C CA . PHE A 1 179 ? -17.868 -7.654 8.477 1.00 97.69 179 PHE A CA 1
ATOM 1433 C C . PHE A 1 179 ? -17.196 -6.287 8.666 1.00 97.69 179 PHE A C 1
ATOM 1435 O O . PHE A 1 179 ? -16.076 -6.209 9.161 1.00 97.69 179 PHE A O 1
ATOM 1442 N N . CYS A 1 180 ? -17.870 -5.199 8.294 1.00 98.12 180 CYS A N 1
ATOM 1443 C CA . CYS A 1 180 ? -17.345 -3.835 8.238 1.00 98.12 180 CYS A CA 1
ATOM 1444 C C . CYS A 1 180 ? -17.374 -3.130 9.606 1.00 98.12 180 CYS A C 1
ATOM 1446 O O . CYS A 1 180 ? -17.839 -1.995 9.737 1.00 98.12 180 CYS A O 1
ATOM 1448 N N . GLN A 1 181 ? -16.880 -3.807 10.640 1.00 96.94 181 GLN A N 1
ATOM 1449 C CA . GLN A 1 181 ? -16.829 -3.283 12.001 1.00 96.94 181 GLN A CA 1
ATOM 1450 C C . GLN A 1 181 ? -15.513 -2.547 12.267 1.00 96.94 181 GLN A C 1
ATOM 1452 O O . GLN A 1 181 ? -14.428 -3.047 11.959 1.00 96.94 181 GLN A O 1
ATOM 1457 N N . LEU A 1 182 ? -15.624 -1.363 12.875 1.00 95.19 182 LEU A N 1
ATOM 1458 C CA . LEU A 1 182 ? -14.493 -0.574 13.351 1.00 95.19 182 LEU A CA 1
ATOM 1459 C C . LEU A 1 182 ? -14.437 -0.556 14.871 1.00 95.19 182 LEU A C 1
ATOM 1461 O O . LEU A 1 182 ? -15.442 -0.376 15.557 1.00 95.19 182 LEU A O 1
ATOM 1465 N N . GLU A 1 183 ? -13.226 -0.674 15.396 1.00 94.56 183 GLU A N 1
ATOM 1466 C CA . GLU A 1 183 ? -12.942 -0.579 16.819 1.00 94.56 183 GLU A CA 1
ATOM 1467 C C . GLU A 1 183 ? -12.130 0.677 17.124 1.00 94.56 183 GLU A C 1
ATOM 1469 O O . GLU A 1 183 ? -11.051 0.893 16.570 1.00 94.56 183 GLU A O 1
ATOM 1474 N N . LEU A 1 184 ? -12.611 1.477 18.076 1.00 92.88 184 LEU A N 1
ATOM 1475 C CA . LEU A 1 184 ? -11.819 2.553 18.661 1.00 92.88 184 LEU A CA 1
ATOM 1476 C C . LEU A 1 184 ? -10.834 1.978 19.680 1.00 92.88 184 LEU A C 1
ATOM 1478 O O . LEU A 1 184 ? -11.235 1.359 20.669 1.00 92.88 184 LEU A O 1
ATOM 1482 N N . ARG A 1 185 ? -9.543 2.236 19.481 1.00 93.44 185 ARG A N 1
ATOM 1483 C CA . ARG A 1 185 ? -8.465 1.797 20.380 1.00 93.44 185 ARG A CA 1
ATOM 1484 C C . ARG A 1 185 ? -7.623 2.972 20.869 1.00 93.44 185 ARG A C 1
ATOM 1486 O O . ARG A 1 185 ? -7.875 4.126 20.524 1.00 93.44 185 ARG A O 1
ATOM 1493 N N . ASN A 1 186 ? -6.673 2.667 21.756 1.00 89.12 186 ASN A N 1
ATOM 1494 C CA . ASN A 1 186 ? -5.687 3.610 22.292 1.00 89.12 186 ASN A CA 1
ATOM 1495 C C . ASN A 1 186 ? -6.309 4.913 22.843 1.00 89.12 186 ASN A C 1
ATOM 1497 O O . ASN A 1 186 ? -5.961 6.016 22.447 1.00 89.12 186 ASN A O 1
ATOM 1501 N N . GLY A 1 187 ? -7.316 4.801 23.717 1.00 85.69 187 GLY A N 1
ATOM 1502 C CA . GLY A 1 187 ? -8.006 5.989 24.239 1.00 85.69 187 GLY A CA 1
ATOM 1503 C C . GLY A 1 187 ? -8.858 6.729 23.199 1.00 85.69 187 GLY A C 1
ATOM 1504 O O . GLY A 1 187 ? -9.096 7.922 23.362 1.00 85.69 187 GLY A O 1
ATOM 1505 N N . LYS A 1 188 ? -9.352 6.016 22.174 1.00 88.06 188 LYS A N 1
ATOM 1506 C CA . LYS A 1 188 ? -10.172 6.528 21.058 1.00 88.06 188 LYS A CA 1
ATOM 1507 C C . LYS A 1 188 ? -9.412 7.426 20.079 1.00 88.06 188 LYS A C 1
ATOM 1509 O O . LYS A 1 188 ? -10.018 8.278 19.442 1.00 88.06 188 LYS A O 1
ATOM 1514 N N . THR A 1 189 ? -8.101 7.242 19.948 1.00 90.19 189 THR A N 1
ATOM 1515 C CA . THR A 1 189 ? -7.278 7.988 18.979 1.00 90.19 189 THR A CA 1
ATOM 1516 C C . THR A 1 189 ? -6.954 7.183 17.725 1.00 90.19 189 THR A C 1
ATOM 1518 O O . THR A 1 189 ? -6.215 7.661 16.867 1.00 90.19 189 THR A O 1
ATOM 1521 N N . GLU A 1 190 ? -7.457 5.954 17.617 1.00 94.00 190 GLU A N 1
ATOM 1522 C CA . GLU A 1 190 ? -7.185 5.045 16.505 1.00 94.00 190 GLU A CA 1
ATOM 1523 C C . GLU A 1 190 ? -8.447 4.261 16.151 1.00 94.00 190 GLU A C 1
ATOM 1525 O O . GLU A 1 190 ? -9.121 3.751 17.049 1.00 94.00 190 GLU A O 1
ATOM 1530 N N . LEU A 1 191 ? -8.731 4.140 14.856 1.00 94.38 191 LEU A N 1
ATOM 1531 C CA . LEU A 1 191 ? -9.749 3.244 14.314 1.00 94.38 191 LEU A CA 1
ATOM 1532 C C . LEU A 1 191 ? -9.066 2.011 13.742 1.00 94.38 191 LEU A C 1
ATOM 1534 O O . LEU A 1 191 ? -8.139 2.136 12.942 1.00 94.38 191 LEU A O 1
ATOM 1538 N N . TRP A 1 192 ? -9.540 0.842 14.150 1.00 97.25 192 TRP A N 1
ATOM 1539 C CA . TRP A 1 192 ? -9.000 -0.452 13.760 1.00 97.25 192 TRP A CA 1
ATOM 1540 C C . TRP A 1 192 ? -10.074 -1.293 13.088 1.00 97.25 192 TRP A C 1
ATOM 1542 O O . TRP A 1 192 ? -11.165 -1.465 13.624 1.00 97.25 192 TRP A O 1
ATOM 1552 N N . PHE A 1 193 ? -9.725 -1.869 11.950 1.00 97.94 193 PHE A N 1
ATOM 1553 C CA . PHE A 1 193 ? -10.499 -2.888 11.261 1.00 97.94 193 PHE A CA 1
ATOM 1554 C C . PHE A 1 193 ? -9.749 -4.218 11.347 1.00 97.94 193 PHE A C 1
ATOM 1556 O O . PHE A 1 193 ? -8.543 -4.255 11.103 1.00 97.94 193 PHE A O 1
ATOM 1563 N N . ASN A 1 194 ? -10.449 -5.314 11.639 1.00 98.00 194 ASN A N 1
ATOM 1564 C CA . ASN A 1 194 ? -9.897 -6.670 11.595 1.00 98.00 194 ASN A CA 1
ATOM 1565 C C . ASN A 1 194 ? -10.802 -7.538 10.719 1.00 98.00 194 ASN A C 1
ATOM 1567 O O . ASN A 1 194 ? -11.954 -7.766 11.079 1.00 98.00 194 ASN A O 1
ATOM 1571 N N . GLY A 1 195 ? -10.287 -8.031 9.593 1.00 96.56 195 GLY A N 1
ATOM 1572 C CA . GLY A 1 195 ? -11.079 -8.797 8.632 1.00 96.56 195 GLY A CA 1
ATOM 1573 C C . GLY A 1 195 ? -10.440 -10.127 8.269 1.00 96.56 195 GLY A C 1
ATOM 1574 O O . GLY A 1 195 ? -9.238 -10.205 8.015 1.00 96.56 195 GLY A O 1
ATOM 1575 N N . ILE A 1 196 ? -11.261 -11.173 8.180 1.00 97.44 196 ILE A N 1
ATOM 1576 C CA . ILE A 1 196 ? -10.875 -12.460 7.595 1.00 97.44 196 ILE A CA 1
ATOM 1577 C C . ILE A 1 196 ? -11.337 -12.473 6.141 1.00 97.44 196 ILE A C 1
ATOM 1579 O O . ILE A 1 196 ? -12.528 -12.401 5.852 1.00 97.44 196 ILE A O 1
ATOM 1583 N N . PHE A 1 197 ? -10.386 -12.567 5.220 1.00 96.44 197 PHE A N 1
ATOM 1584 C CA . PHE A 1 197 ? -10.647 -12.565 3.788 1.00 96.44 197 PHE A CA 1
ATOM 1585 C C . PHE A 1 197 ? -10.453 -13.958 3.215 1.00 96.44 197 PHE A C 1
ATOM 1587 O O . PHE A 1 197 ? -9.408 -14.577 3.419 1.00 96.44 197 PHE A O 1
ATOM 1594 N N . HIS A 1 198 ? -11.428 -14.436 2.450 1.00 94.50 198 HIS A N 1
ATOM 1595 C CA . HIS A 1 198 ? -11.376 -15.764 1.853 1.00 94.50 198 HIS A CA 1
ATOM 1596 C C . HIS A 1 198 ? -10.746 -15.743 0.461 1.00 94.50 198 HIS A C 1
ATOM 1598 O O . HIS A 1 198 ? -11.017 -14.869 -0.365 1.00 94.50 198 HIS A O 1
ATOM 1604 N N . LYS A 1 199 ? -9.946 -16.769 0.177 1.00 91.19 199 LYS A N 1
ATOM 1605 C CA . LYS A 1 199 ? -9.457 -17.090 -1.157 1.00 91.19 199 LYS A CA 1
ATOM 1606 C C . LYS A 1 199 ? -10.657 -17.427 -2.044 1.00 91.19 199 LYS A C 1
ATOM 1608 O O . LYS A 1 199 ? -11.250 -18.496 -1.919 1.00 91.19 199 LYS A O 1
ATOM 1613 N N . ARG A 1 200 ? -11.008 -16.497 -2.930 1.00 87.06 200 ARG A N 1
ATOM 1614 C CA . ARG A 1 200 ? -11.984 -16.697 -4.012 1.00 87.06 200 ARG A CA 1
ATOM 1615 C C . ARG A 1 200 ? -11.284 -17.355 -5.215 1.00 87.06 200 ARG A C 1
ATOM 1617 O O . ARG A 1 200 ? -10.293 -18.065 -5.055 1.00 87.06 200 ARG A O 1
ATOM 1624 N N . ASP A 1 201 ? -11.733 -17.068 -6.432 1.00 87.88 201 ASP A N 1
ATOM 1625 C CA . ASP A 1 201 ? -11.175 -17.646 -7.666 1.00 87.88 201 ASP A CA 1
ATOM 1626 C C . ASP A 1 201 ? -9.847 -17.011 -8.124 1.00 87.88 201 ASP A C 1
ATOM 1628 O O . ASP A 1 201 ? -9.294 -17.370 -9.165 1.00 87.88 201 ASP A O 1
ATOM 1632 N N . ARG A 1 202 ? -9.312 -16.047 -7.364 1.00 86.06 202 ARG A N 1
ATOM 1633 C CA . ARG A 1 202 ? -8.095 -15.312 -7.721 1.00 86.06 202 ARG A CA 1
ATOM 1634 C C . ARG A 1 202 ? -6.846 -15.993 -7.154 1.00 86.06 202 ARG A C 1
ATOM 1636 O O . ARG A 1 202 ? -6.812 -16.466 -6.020 1.00 86.06 202 ARG A O 1
ATOM 1643 N N . ASN A 1 203 ? -5.772 -15.990 -7.942 1.00 90.81 203 ASN A N 1
ATOM 1644 C CA . ASN A 1 203 ? -4.449 -16.450 -7.500 1.00 90.81 203 ASN A CA 1
ATOM 1645 C C . ASN A 1 203 ? -3.733 -15.424 -6.613 1.00 90.81 203 ASN A C 1
ATOM 1647 O O . ASN A 1 203 ? -2.834 -15.781 -5.851 1.00 90.81 203 ASN A O 1
ATOM 1651 N N . ASN A 1 204 ? -4.133 -14.159 -6.708 1.00 91.50 204 ASN A N 1
ATOM 1652 C CA . ASN A 1 204 ? -3.643 -13.066 -5.892 1.00 91.50 204 ASN A CA 1
ATOM 1653 C C . ASN A 1 204 ? -4.776 -12.081 -5.583 1.00 91.50 204 ASN A C 1
ATOM 1655 O O . AS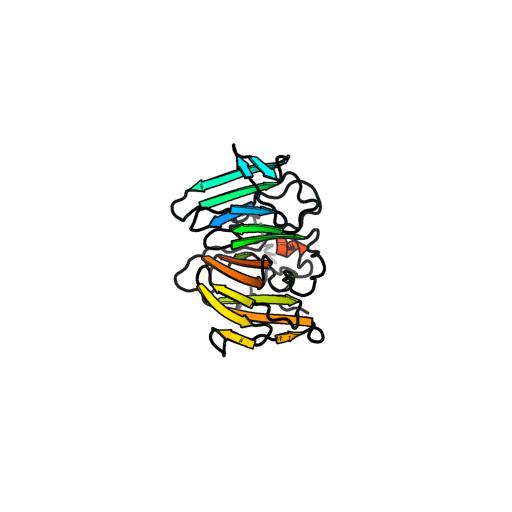N A 1 204 ? -5.732 -11.959 -6.345 1.00 91.50 204 ASN A O 1
ATOM 1659 N N . ASN A 1 205 ? -4.662 -11.396 -4.453 1.00 94.19 205 ASN A N 1
ATOM 1660 C CA . ASN A 1 205 ? -5.545 -10.299 -4.072 1.00 94.19 205 ASN A CA 1
ATOM 1661 C C . ASN A 1 205 ? -4.695 -9.132 -3.576 1.00 94.19 205 ASN A C 1
ATOM 1663 O O . ASN A 1 205 ? -3.610 -9.333 -3.019 1.00 94.19 205 ASN A O 1
ATOM 1667 N N . THR A 1 206 ? -5.222 -7.924 -3.726 1.00 95.62 206 THR A N 1
ATOM 1668 C CA . THR A 1 206 ? -4.666 -6.726 -3.100 1.00 95.62 206 THR A CA 1
ATOM 1669 C C . THR A 1 206 ? -5.770 -6.088 -2.278 1.00 95.62 206 THR A C 1
ATOM 1671 O O . THR A 1 206 ? -6.736 -5.589 -2.832 1.00 95.62 206 THR A O 1
ATOM 1674 N N . TYR A 1 207 ? -5.656 -6.136 -0.956 1.00 97.69 207 TYR A N 1
ATOM 1675 C CA . TYR A 1 207 ? -6.618 -5.495 -0.062 1.00 97.69 207 TYR A CA 1
ATOM 1676 C C . TYR A 1 207 ? -6.129 -4.095 0.245 1.00 97.69 207 TYR A C 1
ATOM 1678 O O . TYR A 1 207 ? -4.966 -3.920 0.616 1.00 97.69 207 TYR A O 1
ATOM 1686 N N . GLN A 1 208 ? -6.979 -3.100 0.045 1.00 97.19 208 GLN A N 1
ATOM 1687 C CA . GLN A 1 208 ? -6.572 -1.703 0.061 1.00 97.19 208 GLN A CA 1
ATOM 1688 C C . GLN A 1 208 ? -7.343 -0.933 1.118 1.00 97.19 208 GLN A C 1
ATOM 1690 O O . GLN A 1 208 ? -8.543 -1.115 1.273 1.00 97.19 208 GLN A O 1
ATOM 1695 N N . TRP A 1 209 ? -6.634 -0.051 1.809 1.00 97.25 209 TRP A N 1
ATOM 1696 C CA . TRP A 1 209 ? -7.167 0.820 2.839 1.00 97.25 209 TRP A CA 1
ATOM 1697 C C . TRP A 1 209 ? -6.877 2.269 2.477 1.00 97.25 209 TRP A C 1
ATOM 1699 O O . TRP A 1 209 ? -5.716 2.631 2.238 1.00 97.25 209 TRP A O 1
ATOM 1709 N N . ALA A 1 210 ? -7.924 3.082 2.431 1.00 94.31 210 ALA A N 1
ATOM 1710 C CA . ALA A 1 210 ? -7.840 4.516 2.209 1.00 94.31 210 ALA A CA 1
ATOM 1711 C C . ALA A 1 210 ? -8.451 5.261 3.398 1.00 94.31 210 ALA A C 1
ATOM 1713 O O . ALA A 1 210 ? -9.457 4.836 3.954 1.00 94.31 210 ALA A O 1
ATOM 1714 N N . SER A 1 211 ? -7.826 6.367 3.793 1.00 91.06 211 SER A N 1
ATOM 1715 C CA . SER A 1 211 ? -8.298 7.231 4.882 1.00 91.06 211 SER A CA 1
ATOM 1716 C C . SER A 1 211 ? -8.147 8.682 4.447 1.00 91.06 211 SER A C 1
ATOM 1718 O O . SER A 1 211 ? -7.086 9.284 4.619 1.00 91.06 211 SER A O 1
ATOM 1720 N N . GLY A 1 212 ? -9.184 9.237 3.827 1.00 83.88 212 GLY A N 1
ATOM 1721 C CA . GLY A 1 212 ? -9.143 10.563 3.222 1.00 83.88 212 GLY A CA 1
ATOM 1722 C C . GLY A 1 212 ? -8.200 10.668 2.016 1.00 83.88 212 GLY A C 1
ATOM 1723 O O . GLY A 1 212 ? -7.736 9.688 1.431 1.00 83.88 212 GLY A O 1
ATOM 1724 N N . SER A 1 213 ? -7.902 11.905 1.615 1.00 75.31 213 SER A N 1
ATOM 1725 C CA . SER A 1 213 ? -7.160 12.168 0.379 1.00 75.31 213 SER A CA 1
ATOM 1726 C C . SER A 1 213 ? -5.662 11.870 0.504 1.00 75.31 213 SER A C 1
ATOM 1728 O O . SER A 1 213 ? -4.922 12.550 1.216 1.00 75.31 213 SER A O 1
ATOM 1730 N N . GLY A 1 214 ? -5.171 10.910 -0.284 1.00 77.44 214 GLY A N 1
ATOM 1731 C CA . GLY A 1 214 ? -3.731 10.675 -0.451 1.00 77.44 214 GLY A CA 1
ATOM 1732 C C . GLY A 1 214 ? -3.084 9.782 0.610 1.00 77.44 214 GLY A C 1
ATOM 1733 O O . GLY A 1 214 ? -1.858 9.612 0.584 1.00 77.44 214 GLY A O 1
ATOM 1734 N N . ASN A 1 215 ? -3.879 9.210 1.513 1.00 88.50 215 ASN A N 1
ATOM 1735 C CA . ASN A 1 215 ? -3.451 8.241 2.509 1.00 88.50 215 ASN A CA 1
ATOM 1736 C C . ASN A 1 215 ? -3.957 6.864 2.108 1.00 88.50 215 ASN A C 1
ATOM 1738 O O . ASN A 1 215 ? -5.127 6.545 2.272 1.00 88.50 215 ASN A O 1
ATOM 1742 N N . TYR A 1 216 ? -3.028 6.071 1.579 1.00 92.56 216 TYR A N 1
ATOM 1743 C CA . TYR A 1 216 ? -3.286 4.734 1.075 1.00 92.56 216 TYR A CA 1
ATOM 1744 C C . TYR A 1 216 ? -2.315 3.740 1.699 1.00 92.56 216 TYR A C 1
ATOM 1746 O O . TYR A 1 216 ? -1.138 4.055 1.932 1.00 92.56 216 TYR A O 1
ATOM 1754 N N . LEU A 1 217 ? -2.820 2.538 1.928 1.00 96.25 217 LEU A N 1
ATOM 1755 C CA . LEU A 1 217 ? -2.065 1.338 2.244 1.00 96.25 217 LEU A CA 1
ATOM 1756 C C . LEU A 1 217 ? -2.692 0.182 1.478 1.00 96.25 217 LEU A C 1
ATOM 1758 O O . LEU A 1 217 ? -3.890 0.183 1.194 1.00 96.25 217 LEU A O 1
ATOM 1762 N N . SER A 1 218 ? -1.890 -0.811 1.133 1.00 97.50 218 SER A N 1
ATOM 1763 C CA . SER A 1 218 ? -2.430 -2.077 0.673 1.00 97.50 218 SER A CA 1
ATOM 1764 C C . SER A 1 218 ? -1.608 -3.266 1.131 1.00 97.50 218 SER A C 1
ATOM 1766 O O . SER A 1 218 ? -0.397 -3.166 1.334 1.00 97.50 218 SER A O 1
ATOM 1768 N N . VAL A 1 219 ? -2.288 -4.398 1.274 1.00 97.88 219 VAL A N 1
ATOM 1769 C CA . VAL A 1 219 ? -1.716 -5.700 1.602 1.00 97.88 219 VAL A CA 1
ATOM 1770 C C . VAL A 1 219 ? -1.905 -6.618 0.403 1.00 97.88 219 VAL A C 1
ATOM 1772 O O . VAL A 1 219 ? -3.022 -6.861 -0.052 1.00 97.88 219 VAL A O 1
ATOM 1775 N N . SER A 1 220 ? -0.797 -7.121 -0.126 1.00 96.62 220 SER A N 1
ATOM 1776 C CA . SER A 1 220 ? -0.772 -8.045 -1.257 1.00 96.62 220 SER A CA 1
ATOM 1777 C C . SER A 1 220 ? -0.731 -9.488 -0.768 1.00 96.62 220 SER A C 1
ATOM 1779 O O . SER A 1 220 ? 0.056 -9.842 0.109 1.00 96.62 220 SER A O 1
ATOM 1781 N N . VAL A 1 221 ? -1.563 -10.343 -1.351 1.00 95.88 221 VAL A N 1
ATOM 1782 C CA . VAL A 1 221 ? -1.687 -11.752 -0.970 1.00 95.88 221 VAL A CA 1
ATOM 1783 C C . VAL A 1 221 ? -1.474 -12.627 -2.196 1.00 95.88 221 VAL A C 1
ATOM 1785 O O . VAL A 1 221 ? -2.143 -12.453 -3.211 1.00 95.88 221 VAL A O 1
ATOM 1788 N N . ASP A 1 222 ? -0.550 -13.580 -2.101 1.00 94.25 222 ASP A N 1
ATOM 1789 C CA . ASP A 1 222 ? -0.264 -14.576 -3.133 1.00 94.25 222 ASP A CA 1
ATOM 1790 C C . ASP A 1 222 ? -0.655 -15.968 -2.635 1.00 94.25 222 ASP A C 1
ATOM 1792 O O . ASP A 1 222 ? 0.020 -16.568 -1.796 1.00 94.25 222 ASP A O 1
ATOM 1796 N N . TRP A 1 223 ? -1.739 -16.507 -3.187 1.00 94.44 223 TRP A N 1
ATOM 1797 C CA . TRP A 1 223 ? -2.299 -17.806 -2.808 1.00 94.44 223 TRP A CA 1
ATOM 1798 C C . TRP A 1 223 ? -1.587 -18.999 -3.457 1.00 94.44 223 TRP A C 1
ATOM 1800 O O . TRP A 1 223 ? -1.974 -20.151 -3.239 1.00 94.44 223 TRP A O 1
ATOM 1810 N N . THR A 1 224 ? -0.579 -18.756 -4.296 1.00 92.44 224 THR A N 1
ATOM 1811 C CA . THR A 1 224 ? 0.074 -19.788 -5.119 1.00 92.44 224 THR A CA 1
ATOM 1812 C C . THR A 1 224 ? 1.443 -20.195 -4.594 1.00 92.44 224 THR A C 1
ATOM 1814 O O . THR A 1 224 ? 1.923 -21.290 -4.903 1.00 92.44 224 THR A O 1
ATOM 1817 N N . ARG A 1 225 ? 2.077 -19.346 -3.779 1.00 89.69 225 ARG A N 1
ATOM 1818 C CA . ARG A 1 225 ? 3.440 -19.553 -3.272 1.00 89.69 225 ARG A CA 1
ATOM 1819 C C . ARG A 1 225 ? 3.498 -19.571 -1.744 1.00 89.69 225 ARG A C 1
ATOM 1821 O O . ARG A 1 225 ? 2.650 -19.000 -1.070 1.00 89.69 225 ARG A O 1
ATOM 1828 N N . THR A 1 226 ? 4.495 -20.281 -1.219 1.00 89.00 226 THR A N 1
ATOM 1829 C CA . THR A 1 226 ? 4.889 -20.286 0.200 1.00 89.00 226 THR A CA 1
ATOM 1830 C C . THR A 1 226 ? 6.117 -19.401 0.381 1.00 89.00 226 THR A C 1
ATOM 1832 O O . THR A 1 226 ? 6.976 -19.363 -0.504 1.00 89.00 226 THR A O 1
ATOM 1835 N N . GLY A 1 227 ? 6.248 -18.755 1.533 1.00 86.00 227 GLY A N 1
ATOM 1836 C CA . GLY A 1 227 ? 7.404 -17.927 1.857 1.00 86.00 227 GLY A CA 1
ATOM 1837 C C . GLY A 1 227 ? 7.140 -17.042 3.067 1.00 86.00 227 GLY A C 1
ATOM 1838 O O . GLY A 1 227 ? 6.061 -17.093 3.648 1.00 86.00 227 GLY A O 1
ATOM 1839 N N . LEU A 1 228 ? 8.131 -16.223 3.403 1.00 83.88 228 LEU A N 1
ATOM 1840 C CA . LEU A 1 228 ? 8.037 -15.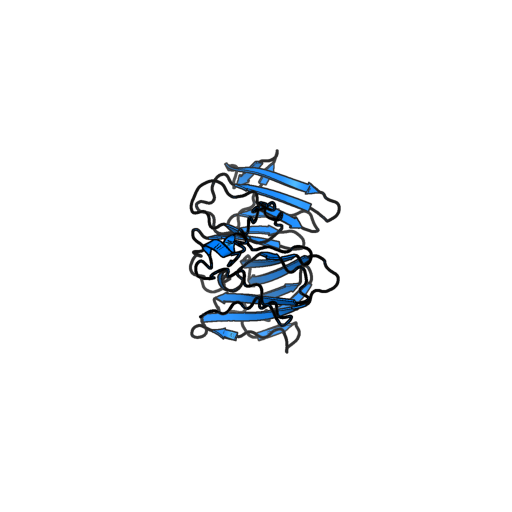170 4.411 1.00 83.88 228 LEU A CA 1
ATOM 1841 C C . LEU A 1 228 ? 8.241 -13.819 3.735 1.00 83.88 228 LEU A C 1
ATOM 1843 O O . LEU A 1 228 ? 8.937 -13.729 2.712 1.00 83.88 228 LEU A O 1
ATOM 1847 N N . ALA A 1 229 ? 7.636 -12.777 4.291 1.00 87.19 229 ALA A N 1
ATOM 1848 C CA . ALA A 1 229 ? 7.912 -11.426 3.851 1.00 87.19 229 ALA A CA 1
ATOM 1849 C C . ALA A 1 229 ? 9.316 -11.034 4.354 1.00 87.19 229 ALA A C 1
ATOM 1851 O O . ALA A 1 229 ? 9.645 -11.284 5.509 1.00 87.19 229 ALA A O 1
ATOM 1852 N N . PRO A 1 230 ? 10.192 -10.450 3.522 1.00 81.94 230 PRO A N 1
ATOM 1853 C CA . PRO A 1 230 ? 11.512 -9.984 3.950 1.00 81.94 230 PRO A CA 1
ATOM 1854 C C . PRO A 1 230 ? 11.495 -9.068 5.171 1.00 81.94 230 PRO A C 1
ATOM 1856 O O . PRO A 1 230 ? 12.412 -9.133 5.987 1.00 81.94 230 PRO A O 1
ATOM 1859 N N . GLU A 1 231 ? 10.450 -8.255 5.316 1.00 86.06 231 GLU A N 1
ATOM 1860 C CA . GLU A 1 231 ? 10.267 -7.418 6.494 1.00 86.06 231 GLU A CA 1
ATOM 1861 C C . GLU A 1 231 ? 10.031 -8.218 7.784 1.00 86.06 231 GLU A C 1
ATOM 1863 O O . GLU A 1 231 ? 10.346 -7.698 8.849 1.00 86.06 231 GLU A O 1
ATOM 1868 N N . ASP A 1 232 ? 9.587 -9.481 7.724 1.00 85.50 232 ASP A N 1
ATOM 1869 C CA . ASP A 1 232 ? 9.296 -10.284 8.920 1.00 85.50 232 ASP A CA 1
ATOM 1870 C C . ASP A 1 232 ? 10.525 -10.427 9.826 1.00 85.50 232 ASP A C 1
ATOM 1872 O O . ASP A 1 232 ? 10.425 -10.308 11.045 1.00 85.50 232 ASP A O 1
ATOM 1876 N N . VAL A 1 233 ? 11.706 -10.613 9.228 1.00 85.31 233 VAL A N 1
ATOM 1877 C CA . VAL A 1 233 ? 12.971 -10.810 9.957 1.00 85.31 233 VAL A CA 1
ATOM 1878 C C . VAL A 1 233 ? 13.351 -9.579 10.786 1.00 85.31 233 VAL A C 1
ATOM 1880 O O . VAL A 1 233 ? 13.986 -9.707 11.831 1.00 85.31 233 VAL A O 1
ATOM 1883 N N . VAL A 1 234 ? 12.981 -8.384 10.321 1.00 88.44 234 VAL A N 1
ATOM 1884 C CA . VAL A 1 234 ? 13.361 -7.113 10.956 1.00 88.44 234 VAL A CA 1
ATOM 1885 C C . VAL A 1 234 ? 12.233 -6.559 11.821 1.00 88.44 234 VAL A C 1
ATOM 1887 O O . VAL A 1 234 ? 12.494 -6.037 12.901 1.00 88.44 234 VAL A O 1
ATOM 1890 N N . CYS A 1 235 ? 10.988 -6.670 11.361 1.00 88.44 235 CYS A N 1
ATOM 1891 C CA . CYS A 1 235 ? 9.799 -6.199 12.065 1.00 88.44 235 CYS A CA 1
ATOM 1892 C C . CYS A 1 235 ? 9.412 -7.096 13.240 1.00 88.44 235 CYS A C 1
ATOM 1894 O O . CYS A 1 235 ? 8.852 -6.605 14.219 1.00 88.44 235 CYS A O 1
ATOM 1896 N N . PHE A 1 236 ? 9.736 -8.389 13.171 1.00 87.00 236 PHE A N 1
ATOM 1897 C CA . PHE A 1 236 ? 9.367 -9.372 14.186 1.00 87.00 236 PHE A CA 1
ATOM 1898 C C . PHE A 1 236 ? 10.578 -10.216 14.626 1.00 87.00 236 PHE A C 1
ATOM 1900 O O . PHE A 1 236 ? 10.570 -11.441 14.493 1.00 87.00 236 PHE A O 1
ATOM 1907 N N . PRO A 1 237 ? 11.628 -9.594 15.200 1.00 69.44 237 PRO A N 1
ATOM 1908 C CA . PRO A 1 237 ? 12.892 -10.272 15.511 1.00 69.44 237 PRO A CA 1
ATOM 1909 C C . PRO A 1 237 ? 12.774 -11.339 16.614 1.00 69.44 237 PRO A C 1
ATOM 1911 O O . PRO A 1 237 ? 13.698 -12.123 16.803 1.00 69.44 237 PRO A O 1
ATOM 1914 N N . HIS A 1 238 ? 11.658 -11.358 17.353 1.00 64.44 238 HIS A N 1
ATOM 1915 C CA . HIS A 1 238 ? 11.374 -12.302 18.441 1.00 64.44 238 HIS A CA 1
ATOM 1916 C C . HIS A 1 238 ? 10.484 -13.478 18.028 1.00 64.44 238 HIS A C 1
ATOM 1918 O O . HIS A 1 238 ? 10.179 -14.326 18.865 1.00 64.44 238 HIS A O 1
ATOM 1924 N N . LEU A 1 239 ? 10.051 -13.544 16.766 1.00 58.19 239 LEU A N 1
ATOM 1925 C CA . LEU A 1 239 ? 9.441 -14.762 16.249 1.00 58.19 239 LEU A CA 1
ATOM 1926 C C . LEU A 1 239 ? 10.560 -15.792 16.069 1.00 58.19 239 LEU A C 1
ATOM 1928 O O . LEU A 1 239 ? 11.221 -15.842 15.032 1.00 58.19 239 LEU A O 1
ATOM 1932 N N . ASP A 1 240 ? 10.796 -16.598 17.106 1.00 42.94 240 ASP A N 1
ATOM 1933 C CA . ASP A 1 240 ? 11.603 -17.808 16.990 1.00 42.94 240 ASP A CA 1
ATOM 1934 C C . ASP A 1 240 ? 10.929 -18.712 15.953 1.00 42.94 240 ASP A C 1
ATOM 1936 O O . ASP A 1 240 ? 9.895 -19.337 16.202 1.00 42.94 240 ASP A O 1
ATOM 1940 N N . PHE A 1 241 ? 11.506 -18.764 14.753 1.00 48.28 241 PHE A N 1
ATOM 1941 C CA . PHE A 1 241 ? 11.091 -19.679 13.697 1.00 48.28 241 PHE A CA 1
ATOM 1942 C C . PHE A 1 241 ? 11.491 -21.111 14.083 1.00 48.28 241 PHE A C 1
ATOM 1944 O O . PHE A 1 241 ? 12.438 -21.689 13.544 1.00 48.28 241 PHE A O 1
ATOM 1951 N N . GLU A 1 242 ? 10.778 -21.711 15.036 1.00 38.59 242 GLU A N 1
ATOM 1952 C CA . GLU A 1 242 ? 10.930 -23.127 15.341 1.00 38.59 242 GLU A CA 1
ATOM 1953 C C . GLU A 1 242 ? 10.384 -23.961 14.174 1.00 38.59 242 GLU A C 1
ATOM 1955 O O . GLU A 1 242 ? 9.181 -24.163 14.009 1.00 38.59 242 GLU A O 1
ATOM 1960 N N . CYS A 1 243 ? 11.283 -24.531 13.372 1.00 32.69 243 CYS A N 1
ATOM 1961 C CA . CYS A 1 243 ? 10.947 -25.649 12.496 1.00 32.69 243 CYS A CA 1
ATOM 1962 C C . CYS A 1 243 ? 10.632 -26.899 13.341 1.00 32.69 243 CYS A C 1
ATOM 1964 O O . CYS A 1 243 ? 11.464 -27.803 13.455 1.00 32.69 243 CYS A O 1
ATOM 1966 N N . ARG A 1 244 ? 9.434 -27.002 13.928 1.00 29.98 244 ARG A N 1
ATOM 1967 C CA . ARG A 1 244 ? 8.956 -28.273 14.494 1.00 29.98 244 ARG A CA 1
ATOM 1968 C C . ARG A 1 244 ? 8.294 -29.118 13.416 1.00 29.98 244 ARG A C 1
ATOM 1970 O O . ARG A 1 244 ? 7.223 -28.802 12.912 1.00 29.98 244 ARG A O 1
ATOM 1977 N N . LYS A 1 245 ? 8.878 -30.287 13.143 1.00 27.69 245 LYS A N 1
ATOM 1978 C CA . LYS A 1 245 ? 8.085 -31.439 12.698 1.00 27.69 245 LYS A CA 1
ATOM 1979 C C . LYS A 1 245 ? 7.226 -31.884 13.882 1.00 27.69 245 LYS A C 1
ATOM 1981 O O . LYS A 1 245 ? 7.753 -32.526 14.789 1.00 27.69 245 LYS A O 1
ATOM 1986 N N . SER A 1 246 ? 5.926 -31.603 13.862 1.00 31.45 246 SER A N 1
ATOM 1987 C CA . SER A 1 246 ? 5.002 -32.364 14.700 1.00 31.45 246 SER A CA 1
ATOM 1988 C C . SER A 1 246 ? 4.826 -33.750 14.081 1.00 31.45 246 SER A C 1
ATOM 1990 O O . SER A 1 246 ? 4.267 -33.906 12.995 1.00 31.45 246 SER A O 1
ATOM 1992 N N . LYS A 1 247 ? 5.367 -34.775 14.744 1.00 35.34 247 LYS A N 1
ATOM 1993 C CA . LYS A 1 247 ? 4.792 -36.118 14.661 1.00 35.34 247 LYS A CA 1
ATOM 1994 C C . LYS A 1 247 ? 3.467 -36.018 15.412 1.00 35.34 247 LYS A C 1
ATOM 1996 O O . LYS A 1 247 ? 3.500 -35.561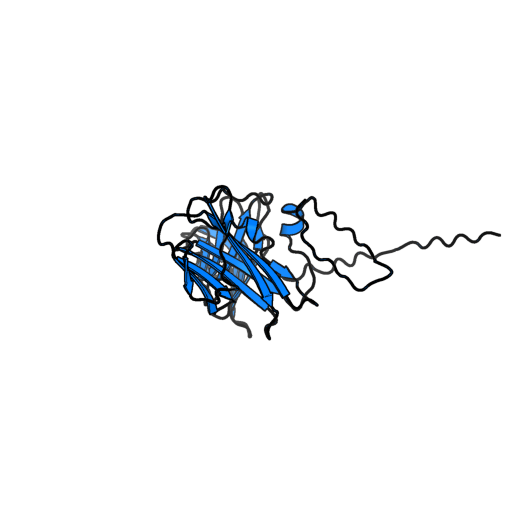 16.542 1.00 35.34 247 LYS A O 1
ATOM 2001 N N . THR A 1 248 ? 2.384 -36.472 14.788 1.00 36.09 248 THR A N 1
ATOM 2002 C CA . THR A 1 248 ? 0.991 -36.478 15.275 1.00 36.09 248 THR A CA 1
ATOM 2003 C C . THR A 1 248 ? 0.257 -35.127 15.173 1.00 36.09 248 THR A C 1
ATOM 2005 O O . THR A 1 248 ? 0.664 -34.131 15.756 1.00 36.09 248 THR A O 1
ATOM 2008 N N . ASP A 1 249 ? -0.825 -35.159 14.387 1.00 30.58 249 ASP A N 1
ATOM 2009 C CA . ASP A 1 249 ? -1.890 -34.167 14.165 1.00 30.58 249 ASP A CA 1
ATOM 2010 C C . ASP A 1 249 ? -1.665 -33.020 13.151 1.00 30.58 249 ASP A C 1
ATOM 2012 O O . ASP A 1 249 ? -0.717 -32.240 13.201 1.00 30.58 249 ASP A O 1
ATOM 2016 N N . ASN A 1 250 ? -2.595 -32.953 12.185 1.00 28.88 250 ASN A N 1
ATOM 2017 C CA . ASN A 1 250 ? -2.666 -32.042 11.035 1.00 28.88 250 ASN A CA 1
ATOM 2018 C C . ASN A 1 250 ? -3.051 -30.604 11.439 1.00 28.88 250 ASN A C 1
ATOM 2020 O O . ASN A 1 250 ? -4.121 -30.121 11.072 1.00 28.88 250 ASN A O 1
ATOM 2024 N N . PHE A 1 251 ? -2.180 -29.905 12.161 1.00 27.14 251 PHE A N 1
ATOM 2025 C CA . PHE A 1 251 ? -2.320 -28.470 12.421 1.00 27.14 251 PHE A CA 1
ATOM 2026 C C . PHE A 1 251 ? -1.061 -27.721 11.972 1.00 27.14 251 PHE A C 1
ATOM 2028 O O . PHE A 1 251 ? 0.021 -27.909 12.523 1.00 27.14 251 PHE A O 1
ATOM 2035 N N . TRP A 1 252 ? -1.213 -26.838 10.982 1.00 31.41 252 TRP A N 1
ATOM 2036 C CA . TRP A 1 252 ? -0.256 -25.768 10.706 1.00 31.41 252 TRP A CA 1
ATOM 2037 C C . TRP A 1 252 ? -0.750 -24.523 11.435 1.00 31.41 252 TRP A C 1
ATOM 2039 O O . TRP A 1 252 ? -1.644 -23.831 10.953 1.00 31.41 252 TRP A O 1
ATOM 2049 N N . ILE A 1 253 ? -0.203 -24.251 12.617 1.00 32.62 253 ILE A N 1
ATOM 2050 C CA . ILE A 1 253 ? -0.455 -22.988 13.308 1.00 32.62 253 ILE A CA 1
ATOM 2051 C C . ILE A 1 253 ? 0.456 -21.932 12.671 1.00 32.62 253 ILE A C 1
ATOM 2053 O O . ILE A 1 253 ? 1.635 -21.859 12.992 1.00 32.62 253 ILE A O 1
ATOM 2057 N N . ASN A 1 254 ? -0.100 -21.112 11.777 1.00 39.19 254 ASN A N 1
ATOM 2058 C CA . ASN A 1 254 ? 0.391 -19.752 11.538 1.00 39.19 254 ASN A CA 1
ATOM 2059 C C . ASN A 1 254 ? -0.448 -18.819 12.416 1.00 39.19 254 ASN A C 1
ATOM 2061 O O . ASN A 1 254 ? -1.338 -18.125 11.932 1.00 39.19 254 ASN A O 1
ATOM 2065 N N . ALA A 1 255 ? -0.224 -18.869 13.727 1.00 33.88 255 ALA A N 1
ATOM 2066 C CA . ALA A 1 255 ? -0.780 -17.883 14.637 1.00 33.88 255 ALA A CA 1
ATOM 2067 C C . ALA A 1 255 ? 0.315 -16.863 14.930 1.00 33.88 255 ALA A C 1
ATOM 2069 O O . ALA A 1 255 ? 1.318 -17.184 15.565 1.00 33.88 255 ALA A O 1
ATOM 2070 N N . TYR A 1 256 ? 0.103 -15.629 14.478 1.00 38.16 256 TYR A N 1
ATOM 2071 C CA . TYR A 1 256 ? 0.705 -14.475 15.126 1.00 38.16 256 TYR A CA 1
ATOM 2072 C C . TYR A 1 256 ? 0.155 -14.443 16.553 1.00 38.16 256 TYR A C 1
ATOM 2074 O O . TYR A 1 256 ? -0.963 -13.990 16.784 1.00 38.16 256 TYR A O 1
ATOM 2082 N N . VAL A 1 257 ? 0.903 -14.990 17.506 1.00 25.27 257 VAL A N 1
ATOM 2083 C CA . VAL A 1 257 ? 0.642 -14.745 18.922 1.00 25.27 257 VAL A CA 1
ATOM 2084 C C . VAL A 1 257 ? 1.516 -13.559 19.298 1.00 25.27 257 VAL A C 1
ATOM 2086 O O . VAL A 1 257 ? 2.722 -13.703 19.481 1.00 25.27 257 VAL A O 1
ATOM 2089 N N . MET A 1 258 ? 0.911 -12.371 19.343 1.00 26.11 258 MET A N 1
ATOM 2090 C CA . MET A 1 258 ? 1.486 -11.264 20.104 1.00 26.11 258 MET A CA 1
ATOM 2091 C C . MET A 1 258 ? 1.502 -11.702 21.572 1.00 26.11 258 MET A C 1
ATOM 2093 O O . MET A 1 258 ? 0.444 -12.016 22.119 1.00 26.11 258 MET A O 1
ATOM 2097 N N . VAL A 1 259 ? 2.694 -11.796 22.164 1.00 29.62 259 VAL A N 1
ATOM 2098 C CA . VAL A 1 259 ? 2.865 -11.897 23.623 1.00 29.62 259 VAL A CA 1
ATOM 2099 C C . VAL A 1 259 ? 2.738 -10.505 24.220 1.00 29.62 259 VAL A C 1
ATOM 2101 O O . VAL A 1 259 ? 3.344 -9.577 23.637 1.00 29.62 259 VAL A O 1
#

Organism: Schistocephalus solidus (NCBI:txid70667)

Foldseek 3Di:
DDDDDDPPPPPPPPPPPAPDDEFAAEFQAPKFKTDWYKYFDQEDKWKDWPNFTWDQDPLFTDTVNDTFFGRFDWDQDPRHIMTITMGGILPPTAWMWIDDLFIGIYGYAHLNHHDPADALAWDCLQFPPQEEEAAPHFKDKGKTKGFADPAQWWKFKDWGNGTAWIDRRQHTPDHDPVQRHWDQDDVRRMIMHIHMGGDDPDQKIKIKIDTHPPHIHIHIYGHRGDDDRPCCCRSPVPPPPDPDDDPDDDDDDPDPDDD